Protein 4HTE (pdb70)

B-factor: mean 75.43, std 21.79, range [10.25, 158.83]

Solvent-accessible surface area: 19232 Å² total

Foldseek 3Di:
DAAQPPQDPVLVVLQVVVVVLVDDDDLLSLLVVLVLVVVLLVLLQPPPPVRSVVVNVVSVVVVVSVVSNLVSLLNQLLVVCVVPPVVCSVVDDSSLSSNLSNCCRHPHDDHLPVVRSVVSSLVVLQSSLVSLQCVLLPPQPRAPVSLVVSLVVLVVVQVVVCVVVVHDPVCVVVVVVVDNCNSVNVSSVVSNVSSVVNLVSVQSNLLSVVCLLEPPNVVSVVVVVPDDSVVSRLLVLVCVQQPRVVSSVVVVVDDDDLDDLVVLLVVLVLLVVLLVLVPPPPADPVSVVVSVVSQVCCCVVRVAHVVVVSNLVVSLVRCVVVVSCNSVVSSVVVD

CATH classification: 1.20.58.1730 (+2 more: 1.20.58.1740, 1.10.167.30)

Sequence (335 aa):
KLNAFSYNKSDSTTLKNAKDLKIYVTPINYKENERLYDLKQKTSLITDDEDRLNKIEDIEDRQKKLESINEVFEKQAGIFFDKNYPDQSLNYSDDEKIFITRTILNDRDVLPANNELEDIVKEKRIKEAQISLNTVLGNRDISLESIAAASNFFADKLSNILEKNNLSFDDVLENKHEGEDSLKIDYYTNKLEVFRNAENILEDYYDVQIKELFTDDEDYKAFNEVTDIKEKQQLIDFKTYHGTENTIELETGNFIPKYSDEDRKYITEQVKLLQEKEFKPNKNQHDKFVFGAIQKKLLSEYDFDYSDNNDLKHLYQESNEVGDEISKDNIEEFY

Nearest PDB structures (foldseek):
  4hte-assembly1_A  TM=1.003E+00  e=3.748E-39  Staphylococcus aureus

Secondary structure (DSSP, 8-state):
---TT---HHHHHHHH--TTTTS---S---HHHHHHHHHHHHHTT---HHHHHHHHHHHHHHHHHHHHHHHHHHHHHHHHHHHH-STTTTSS-HHHHHHHHHHHHHH-SS---THHHHHHHHHHHHHHHHHHHHHHHTTS-SSHHHHHHHHHHHHHHHHHHHHHTT--HHHHHTTTT----HHHHHHHHHHHHHHHHHHHHHHHHHHHHHHTT-SSHHHHHHHHHH--HHHHHHHHHHHHHHHHHHHH---S-----SS-HHHHHHHHHHHHHHHHTSS-SS--HHHHHHHHHHHHHIIIII---TTTSHHHHHHHHHHHHHT-HHHHHHHHHH-

Radius of gyration: 25.9 Å; Cα contacts (8 Å, |Δi|>4): 243; chains: 1; bounding box: 65×68×61 Å

InterPro domains:
  IPR005053 MobA/MobL protein [PF03389] (17-216)
  IPR040834 Nicking enzyme C-terminal middle helical domain [PF18208] (265-358)

Organism: Staphylococcus aureus (NCBI:txid1280)

Structure (mmCIF, N/CA/C/O backbone):
data_4HTE
#
_entry.id   4HTE
#
_cell.length_a   75.284
_cell.length_b   75.284
_cell.length_c   179.849
_cell.angle_alpha   90.00
_cell.angle_beta   90.00
_cell.angle_gamma   90.00
#
_symmetry.space_group_name_H-M   'P 43 21 2'
#
loop_
_entity.id
_entity.type
_entity.pdbx_description
1 polymer 'Nicking enzyme'
2 non-polymer 'CALCIUM ION'
#
loop_
_atom_site.group_PDB
_atom_site.id
_atom_site.type_symbol
_atom_site.label_atom_id
_atom_site.label_alt_id
_atom_site.label_comp_id
_atom_site.label_asym_id
_atom_site.label_entity_id
_atom_site.label_seq_id
_atom_site.pdbx_PDB_ins_code
_atom_site.Cartn_x
_atom_site.Cartn_y
_atom_site.Cartn_z
_atom_site.occupancy
_atom_site.B_iso_or_equiv
_atom_site.auth_seq_id
_atom_site.auth_comp_id
_atom_site.auth_asym_id
_atom_site.auth_atom_id
_atom_site.pdbx_PDB_model_num
ATOM 1 N N . LYS A 1 13 ? 56.618 -12.929 168.418 1.00 83.44 254 LY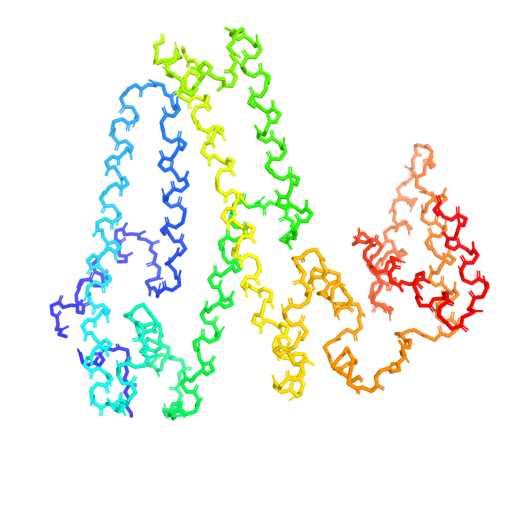S A N 1
ATOM 2 C CA . LYS A 1 13 ? 57.103 -11.844 169.264 1.00 80.69 254 LYS A CA 1
ATOM 3 C C . LYS A 1 13 ? 55.931 -10.944 169.687 1.00 77.96 254 LYS A C 1
ATOM 4 O O . LYS A 1 13 ? 54.945 -11.436 170.234 1.00 75.28 254 LYS A O 1
ATOM 22 N N . LEU A 1 14 ? 56.027 -9.640 169.433 1.00 80.03 255 LEU A N 1
ATOM 23 C CA . LEU A 1 14 ? 54.981 -8.702 169.838 1.00 78.03 255 LEU A CA 1
ATOM 24 C C . LEU A 1 14 ? 54.447 -7.907 168.654 1.00 75.30 255 LEU A C 1
ATOM 25 O O . LEU A 1 14 ? 55.144 -7.717 167.659 1.00 73.65 255 LEU A O 1
ATOM 41 N N . ASN A 1 15 ? 53.207 -7.439 168.777 1.00 74.73 256 ASN A N 1
ATOM 42 C CA . ASN A 1 15 ? 52.587 -6.617 167.744 1.00 75.06 256 ASN A CA 1
ATOM 43 C C . ASN A 1 15 ? 52.093 -5.286 168.312 1.00 76.97 256 ASN A C 1
ATOM 44 O O . ASN A 1 15 ? 52.073 -5.086 169.525 1.00 79.14 256 ASN A O 1
ATOM 55 N N . ALA A 1 16 ? 51.687 -4.386 167.422 1.00 73.02 257 ALA A N 1
ATOM 56 C CA . ALA A 1 16 ? 51.331 -3.017 167.789 1.00 61.05 257 ALA A CA 1
ATOM 57 C C . ALA A 1 16 ? 50.347 -2.911 168.956 1.00 62.73 257 ALA A C 1
ATOM 58 O O . ALA A 1 16 ? 50.416 -1.964 169.737 1.00 60.06 257 ALA A O 1
ATOM 65 N N . PHE A 1 17 ? 49.436 -3.873 169.074 1.00 72.40 258 PHE A N 1
ATOM 66 C CA . PHE A 1 17 ? 48.374 -3.800 170.079 1.00 77.79 258 PHE A CA 1
ATOM 67 C C . PHE A 1 17 ? 48.704 -4.566 171.359 1.00 79.90 258 PHE A C 1
ATOM 68 O O . PHE A 1 17 ? 47.827 -4.810 172.189 1.00 79.80 258 PHE A O 1
ATOM 85 N N . SER A 1 18 ? 49.970 -4.937 171.520 1.00 77.19 259 SER A N 1
ATOM 86 C CA . SER A 1 18 ? 50.414 -5.613 172.731 1.00 77.33 259 SER A CA 1
ATOM 87 C C . SER A 1 18 ? 50.311 -4.670 173.925 1.00 76.34 259 SER A C 1
ATOM 88 O O . SER A 1 18 ? 50.581 -3.476 173.805 1.00 79.03 259 SER A O 1
ATOM 96 N N . TYR A 1 19 ? 49.918 -5.213 175.073 1.00 79.19 260 TYR A N 1
ATOM 97 C CA . TYR A 1 19 ? 49.818 -4.437 176.306 1.00 79.33 260 TYR A CA 1
ATOM 98 C C . TYR A 1 19 ? 48.737 -3.358 176.231 1.00 78.20 260 TYR A C 1
ATOM 99 O O . TYR A 1 19 ? 48.714 -2.442 177.054 1.00 81.25 260 TYR A O 1
ATOM 134 N N . ASN A 1 21 ? 44.717 -2.381 176.242 1.00 78.49 262 ASN A N 1
ATOM 135 C CA . ASN A 1 21 ? 43.324 -2.720 176.495 1.00 83.78 262 ASN A CA 1
ATOM 136 C C . ASN A 1 21 ? 42.488 -2.570 175.234 1.00 81.28 262 ASN A C 1
ATOM 137 O O . ASN A 1 21 ? 42.887 -1.888 174.292 1.00 76.60 262 ASN A O 1
ATOM 148 N N . LYS A 1 22 ? 41.324 -3.208 175.223 1.00 84.30 263 LYS A N 1
ATOM 149 C CA . LYS A 1 22 ? 40.433 -3.136 174.075 1.00 83.01 263 LYS A CA 1
ATOM 150 C C . LYS A 1 22 ? 39.681 -1.810 174.067 1.00 82.98 263 LYS A C 1
ATOM 151 O O . LYS A 1 22 ? 39.220 -1.356 173.021 1.00 85.41 263 LYS A O 1
ATOM 170 N N . SER A 1 23 ? 39.562 -1.189 175.235 1.00 81.59 264 SER A N 1
ATOM 171 C CA . SER A 1 23 ? 38.958 0.130 175.327 1.00 85.36 264 SER A CA 1
ATOM 172 C C . SER A 1 23 ? 39.863 1.138 174.631 1.00 84.49 264 SER A C 1
ATOM 173 O O . SER A 1 23 ? 39.392 2.040 173.936 1.00 79.05 264 SER A O 1
ATOM 181 N N . ASP A 1 24 ? 41.169 0.971 174.820 1.00 88.11 265 ASP A N 1
ATOM 182 C CA . ASP A 1 24 ? 42.157 1.838 174.189 1.00 87.55 265 ASP A CA 1
ATOM 183 C C . ASP A 1 24 ? 42.259 1.535 172.697 1.00 84.57 265 ASP A C 1
ATOM 184 O O . ASP A 1 24 ? 42.285 2.448 171.873 1.00 84.68 265 ASP A O 1
ATOM 193 N N . SER A 1 25 ? 42.316 0.248 172.359 1.00 84.84 266 SER A N 1
ATOM 194 C CA . SER A 1 25 ? 42.385 -0.184 170.968 1.00 80.05 266 SER A CA 1
ATOM 195 C C . SER A 1 25 ? 41.323 0.534 170.146 1.00 78.83 266 SER A C 1
ATOM 196 O O . SER A 1 25 ? 41.577 0.953 169.017 1.00 76.99 266 SER A O 1
ATOM 204 N N . THR A 1 26 ? 40.139 0.691 170.730 1.00 79.88 267 THR A N 1
ATOM 205 C CA . THR A 1 26 ? 39.000 1.251 170.014 1.00 80.00 267 THR A CA 1
ATOM 206 C C . THR A 1 26 ? 39.159 2.760 169.870 1.00 77.72 267 THR A C 1
ATOM 207 O O . THR A 1 26 ? 38.765 3.338 168.860 1.00 77.06 267 THR A O 1
ATOM 218 N N . THR A 1 27 ? 39.750 3.389 170.881 1.00 78.40 268 THR A N 1
ATOM 219 C CA . THR A 1 27 ? 39.958 4.833 170.868 1.00 78.41 268 THR A CA 1
ATOM 220 C C . THR A 1 27 ? 40.779 5.261 169.653 1.00 74.08 268 THR A C 1
ATOM 221 O O . THR A 1 27 ? 40.362 6.138 168.894 1.00 73.43 268 THR A O 1
ATOM 232 N N . LEU A 1 28 ? 41.944 4.643 169.478 1.00 70.25 269 LEU A N 1
ATOM 233 C CA . LEU A 1 28 ? 42.806 4.929 168.334 1.00 67.80 269 LEU A CA 1
ATOM 234 C C . LEU A 1 28 ? 42.037 4.824 167.023 1.00 69.32 269 LEU A C 1
ATOM 235 O O . LEU A 1 28 ? 42.167 5.679 166.146 1.00 68.69 269 LEU A O 1
ATOM 251 N N . LYS A 1 29 ? 41.241 3.769 166.890 1.00 72.47 270 LYS A N 1
ATOM 252 C CA . LYS A 1 29 ? 40.454 3.561 165.683 1.00 73.05 270 LYS A CA 1
ATOM 253 C C . LYS A 1 29 ? 39.485 4.720 165.464 1.00 74.06 270 LYS A C 1
ATOM 254 O O . LYS A 1 29 ? 39.503 5.359 164.412 1.00 73.42 270 LYS A O 1
ATOM 258 N N . ASN A 1 30 ? 38.651 4.994 166.463 1.00 75.05 271 ASN A N 1
ATOM 259 C CA . ASN A 1 30 ? 37.661 6.061 166.363 1.00 75.55 271 ASN A CA 1
ATOM 260 C C . ASN A 1 30 ? 38.315 7.390 166.023 1.00 72.33 271 ASN A C 1
ATOM 261 O O . ASN A 1 30 ? 37.823 8.140 165.181 1.00 72.23 271 ASN A O 1
ATOM 289 N N . ALA A 1 32 ? 41.444 8.232 164.620 1.00 67.59 273 ALA A N 1
ATOM 290 C CA . ALA A 1 32 ? 41.968 8.323 163.263 1.00 61.26 273 ALA A CA 1
ATOM 291 C C . ALA A 1 32 ? 40.845 8.599 162.267 1.00 61.32 273 ALA A C 1
ATOM 292 O O . ALA A 1 32 ? 41.066 9.223 161.227 1.00 59.40 273 ALA A O 1
ATOM 299 N N . LYS A 1 33 ? 39.640 8.141 162.595 1.00 63.83 274 LYS A N 1
ATOM 300 C CA . LYS A 1 33 ? 38.480 8.340 161.733 1.00 66.38 274 LYS A CA 1
ATOM 301 C C . LYS A 1 33 ? 38.120 9.818 161.586 1.00 68.05 274 LYS A C 1
ATOM 302 O O . LYS A 1 33 ? 38.061 10.334 160.472 1.00 63.35 274 LYS A O 1
ATOM 306 N N . ASP A 1 34 ? 37.880 10.496 162.707 1.00 73.88 275 ASP A N 1
ATOM 307 C CA . ASP A 1 34 ? 37.479 11.907 162.674 1.00 75.67 275 ASP A CA 1
ATOM 308 C C . ASP A 1 34 ? 38.682 12.815 162.457 1.00 69.05 275 ASP A C 1
ATOM 309 O O . ASP A 1 34 ? 38.576 13.848 161.797 1.00 68.28 275 ASP A O 1
ATOM 318 N N . LEU A 1 35 ? 39.823 12.428 163.019 1.00 61.91 276 LEU A N 1
ATOM 319 C CA . LEU A 1 35 ? 41.061 13.181 162.847 1.00 58.09 276 LEU A CA 1
ATOM 320 C C . LEU A 1 35 ? 41.539 13.103 161.397 1.00 58.23 276 LEU A C 1
ATOM 321 O O . LEU A 1 35 ? 42.211 14.011 160.906 1.00 57.88 276 LEU A O 1
ATOM 337 N N . LYS A 1 36 ? 41.189 12.012 160.721 1.00 61.03 277 LYS A N 1
ATOM 338 C CA . LYS A 1 36 ? 41.540 11.819 159.315 1.00 56.16 277 LYS A CA 1
ATOM 339 C C . LYS A 1 36 ? 43.054 11.788 159.130 1.00 57.38 277 LYS A C 1
ATOM 340 O O . LYS A 1 36 ? 43.595 12.396 158.204 1.00 58.22 277 LYS A O 1
ATOM 344 N N . ILE A 1 37 ? 43.728 11.070 160.022 1.00 58.93 278 ILE A N 1
ATOM 345 C CA . ILE A 1 37 ? 45.180 10.948 159.982 1.00 57.16 278 ILE A CA 1
ATOM 346 C C . ILE A 1 37 ? 45.621 9.559 160.443 1.00 56.62 278 ILE A C 1
ATOM 347 O O . ILE A 1 37 ? 44.914 8.885 161.195 1.00 54.82 278 ILE A O 1
ATOM 363 N N . TYR A 1 38 ? 46.786 9.134 159.964 1.00 55.67 279 TYR A N 1
ATOM 364 C CA . TYR A 1 38 ? 47.386 7.874 160.387 1.00 53.66 279 TYR A CA 1
ATOM 365 C C . TYR A 1 38 ? 48.177 8.099 161.674 1.00 53.33 279 TYR A C 1
ATOM 366 O O . TYR A 1 38 ? 49.248 8.704 161.655 1.00 55.59 279 TYR A O 1
ATOM 384 N N . VAL A 1 39 ? 47.639 7.611 162.788 1.00 50.29 280 VAL A N 1
ATOM 385 C CA . VAL A 1 39 ? 48.189 7.910 164.109 1.00 49.76 280 VAL A CA 1
ATOM 386 C C . VAL A 1 39 ? 49.579 7.317 164.330 1.00 53.16 280 VAL A C 1
ATOM 387 O O . VAL A 1 39 ? 49.778 6.108 164.229 1.00 58.53 280 VAL A O 1
ATOM 400 N N . THR A 1 40 ? 50.534 8.187 164.641 1.00 51.14 281 THR A N 1
ATOM 401 C CA . THR A 1 40 ? 51.915 7.792 164.877 1.00 47.68 281 THR A CA 1
ATOM 402 C C . THR A 1 40 ? 52.543 8.870 165.745 1.00 54.11 281 THR A C 1
ATOM 403 O O . THR A 1 40 ? 52.267 10.052 165.547 1.00 63.77 281 THR A O 1
ATOM 414 N N . PRO A 1 41 ? 53.378 8.476 166.719 1.00 53.31 282 PRO A N 1
ATOM 415 C CA . PRO A 1 41 ? 53.992 9.481 167.592 1.00 56.98 282 PRO A CA 1
ATOM 416 C C . PRO A 1 41 ? 54.478 10.711 166.824 1.00 57.95 282 PRO A C 1
ATOM 417 O O . PRO A 1 41 ? 54.180 11.837 167.223 1.00 55.98 282 PRO A O 1
ATOM 428 N N . ILE A 1 42 ? 55.209 10.492 165.737 1.00 56.69 283 ILE A N 1
ATOM 429 C CA . ILE A 1 42 ? 55.687 11.584 164.895 1.00 50.39 283 ILE A CA 1
ATOM 430 C C . ILE A 1 42 ? 54.541 12.303 164.187 1.00 50.96 283 ILE A C 1
ATOM 431 O O . ILE A 1 42 ? 54.502 13.531 164.160 1.00 54.35 283 ILE A O 1
ATOM 447 N N . ASN A 1 43 ? 53.611 11.548 163.612 1.00 50.51 284 ASN A N 1
ATOM 448 C CA . ASN A 1 43 ? 52.470 12.154 162.931 1.00 50.81 284 ASN A CA 1
ATOM 449 C C . ASN A 1 43 ? 51.660 13.024 163.881 1.00 49.83 284 ASN A C 1
ATOM 450 O O . ASN A 1 43 ? 51.071 14.024 163.473 1.00 53.76 284 ASN A O 1
ATOM 478 N N . TYR A 1 45 ? 53.115 14.481 166.553 1.00 47.53 286 TYR A N 1
ATOM 479 C CA . TYR A 1 45 ? 54.045 15.586 166.730 1.00 48.70 286 TYR A CA 1
ATOM 480 C C . TYR A 1 45 ? 53.891 16.603 165.604 1.00 49.26 286 TYR A C 1
ATOM 481 O O . TYR A 1 45 ? 54.019 17.804 165.825 1.00 48.02 286 TYR A O 1
ATOM 499 N N . LYS A 1 46 ? 53.610 16.114 164.399 1.00 49.61 287 LYS A N 1
ATOM 500 C CA . LYS A 1 46 ? 53.431 16.982 163.241 1.00 49.08 287 LYS A CA 1
ATOM 501 C C . LYS A 1 46 ? 52.157 17.801 163.398 1.00 53.13 287 LYS A C 1
ATOM 502 O O . LYS A 1 46 ? 52.194 19.030 163.391 1.00 55.00 287 LYS A O 1
ATOM 521 N N . GLU A 1 47 ? 51.032 17.108 163.542 1.00 53.19 288 GLU A N 1
ATOM 522 C CA . GLU A 1 47 ? 49.737 17.764 163.654 1.00 52.63 288 GLU A CA 1
ATOM 523 C C . GLU A 1 47 ? 49.755 18.829 164.741 1.00 54.97 288 GLU A C 1
ATOM 524 O O . GLU A 1 47 ? 49.171 19.899 164.578 1.00 61.43 288 GLU A O 1
ATOM 536 N N . ASN A 1 48 ? 50.424 18.532 165.850 1.00 52.06 289 ASN A N 1
ATOM 537 C CA . ASN A 1 48 ? 50.496 19.472 166.962 1.00 57.66 289 ASN A CA 1
ATOM 538 C C . ASN A 1 48 ? 51.128 20.788 166.527 1.00 56.31 289 ASN A C 1
ATOM 539 O O . ASN A 1 48 ? 50.636 21.862 166.864 1.00 57.47 289 ASN A O 1
ATOM 550 N N . GLU A 1 49 ? 52.224 20.698 165.781 1.00 53.21 290 GLU A N 1
ATOM 551 C CA . GLU A 1 49 ? 52.900 21.879 165.261 1.00 48.33 290 GLU A CA 1
ATOM 552 C C . GLU A 1 49 ? 52.013 22.598 164.252 1.00 51.68 290 GLU A C 1
ATOM 553 O O . GLU A 1 49 ? 51.922 23.827 164.251 1.00 51.99 290 GLU A O 1
ATOM 565 N N . ARG A 1 50 ? 51.360 21.820 163.395 1.00 54.09 291 ARG A N 1
ATOM 566 C CA . ARG A 1 50 ? 50.464 22.370 162.386 1.00 53.20 291 ARG A CA 1
ATOM 567 C C . ARG A 1 50 ? 49.309 23.105 163.051 1.00 51.70 291 ARG A C 1
ATOM 568 O O . ARG A 1 50 ? 48.889 24.166 162.590 1.00 52.38 291 ARG A O 1
ATOM 589 N N . LEU A 1 51 ? 48.802 22.534 164.140 1.00 52.15 292 LEU A N 1
ATOM 590 C CA . LEU A 1 51 ? 47.650 23.095 164.840 1.00 56.34 292 LEU A CA 1
ATOM 591 C C . LEU A 1 51 ? 48.036 24.317 165.667 1.00 58.87 292 LEU A C 1
ATOM 592 O O . LEU A 1 51 ? 47.271 25.275 165.765 1.00 58.35 292 LEU A O 1
ATOM 608 N N . TYR A 1 52 ? 49.223 24.281 166.262 1.00 62.72 293 TYR A N 1
ATOM 609 C CA . TYR A 1 52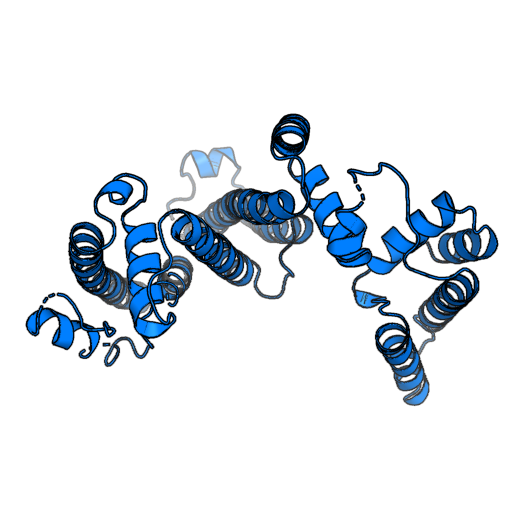 ? 49.729 25.419 167.014 1.00 63.08 293 TYR A CA 1
ATOM 610 C C . TYR A 1 52 ? 49.845 26.616 166.084 1.00 60.91 293 TYR A C 1
ATOM 611 O O . TYR A 1 52 ? 49.328 27.696 166.371 1.00 62.29 293 TYR A O 1
ATOM 629 N N . ASP A 1 53 ? 50.528 26.411 164.962 1.00 58.01 294 ASP A N 1
ATOM 630 C CA . ASP A 1 53 ? 50.691 27.452 163.955 1.00 56.72 294 ASP A CA 1
ATOM 631 C C . ASP A 1 53 ? 49.345 27.947 163.436 1.00 58.01 294 ASP A C 1
ATOM 632 O O . ASP A 1 53 ? 49.210 29.105 163.041 1.00 64.57 294 ASP A O 1
ATOM 641 N N . LEU A 1 54 ? 48.352 27.065 163.433 1.00 59.54 295 LEU A N 1
ATOM 642 C CA . LEU A 1 54 ? 47.026 27.408 162.934 1.00 63.38 295 LEU A CA 1
ATOM 643 C C . LEU A 1 54 ? 46.309 28.378 163.870 1.00 64.63 295 LEU A C 1
ATOM 644 O O . LEU A 1 54 ? 45.783 29.402 163.429 1.00 65.82 295 LEU A O 1
ATOM 660 N N . LYS A 1 55 ? 46.292 28.050 165.159 1.00 62.22 296 LYS A N 1
ATOM 661 C CA . LYS A 1 55 ? 45.588 28.854 166.155 1.00 65.17 296 LYS A CA 1
ATOM 662 C C . LYS A 1 55 ? 45.992 30.319 166.071 1.00 70.43 296 LYS A C 1
ATOM 663 O O . LYS A 1 55 ? 45.190 31.213 166.342 1.00 76.64 296 LYS A O 1
ATOM 667 N N . GLN A 1 56 ? 47.240 30.562 165.691 1.00 66.50 297 GLN A N 1
ATOM 668 C CA . GLN A 1 56 ? 47.755 31.920 165.636 1.00 69.21 297 GLN A CA 1
ATOM 669 C C . GLN A 1 56 ? 47.153 32.701 164.474 1.00 73.06 297 GLN A C 1
ATOM 670 O O . GLN A 1 56 ? 46.820 33.876 164.616 1.00 80.32 297 GLN A O 1
ATOM 684 N N . LYS A 1 57 ? 47.008 32.049 163.327 1.00 67.82 298 LYS A N 1
ATOM 685 C CA . LYS A 1 57 ? 46.416 32.702 162.168 1.00 65.90 298 LYS A CA 1
ATOM 686 C C . LYS A 1 57 ? 44.937 32.976 162.415 1.00 66.09 298 LYS A C 1
ATOM 687 O O . LYS A 1 57 ? 44.369 33.923 161.873 1.00 66.55 298 LYS A O 1
ATOM 706 N N . THR A 1 58 ? 44.321 32.136 163.241 1.00 64.82 299 THR A N 1
ATOM 707 C CA . THR A 1 58 ? 42.904 32.263 163.555 1.00 69.94 299 THR A CA 1
ATOM 708 C C . THR A 1 58 ? 42.606 33.653 164.094 1.00 77.14 299 THR A C 1
ATOM 709 O O . THR A 1 58 ? 41.695 34.331 163.622 1.00 79.98 299 THR A O 1
ATOM 715 N N . SER A 1 59 ? 43.385 34.066 165.088 1.00 82.85 300 SER A N 1
ATOM 716 C CA . SER A 1 59 ? 43.215 35.366 165.724 1.00 88.03 300 SER A CA 1
ATOM 717 C C . SER A 1 59 ? 42.948 36.513 164.747 1.00 88.16 300 SER A C 1
ATOM 718 O O . SER A 1 59 ? 42.207 37.442 165.074 1.00 93.93 300 SER A O 1
ATOM 726 N N . LEU A 1 60 ? 43.541 36.450 163.557 1.00 77.16 301 LEU A N 1
ATOM 727 C CA . LEU A 1 60 ? 43.511 37.587 162.633 1.00 73.39 301 LEU A CA 1
ATOM 728 C C . LEU A 1 60 ? 42.178 37.758 161.886 1.00 81.90 301 LEU A C 1
ATOM 729 O O . LEU A 1 60 ? 41.691 38.879 161.738 1.00 87.63 301 LEU A O 1
ATOM 745 N N . ILE A 1 61 ? 41.609 36.644 161.423 1.00 83.56 302 ILE A N 1
ATOM 746 C CA . ILE A 1 61 ? 40.370 36.620 160.623 1.00 85.93 302 ILE A CA 1
ATOM 747 C C . ILE A 1 61 ? 39.545 37.911 160.670 1.00 92.59 302 ILE A C 1
ATOM 748 O O . ILE A 1 61 ? 39.242 38.506 159.633 1.00 93.53 302 ILE A O 1
ATOM 752 N N . THR A 1 62 ? 39.166 38.306 161.882 1.00 95.14 303 THR A N 1
ATOM 753 C CA . THR A 1 62 ? 38.424 39.541 162.145 1.00 96.74 303 THR A CA 1
ATOM 754 C C . THR A 1 62 ? 36.952 39.246 162.428 1.00 98.99 303 THR A C 1
ATOM 755 O O . THR A 1 62 ? 36.412 39.669 163.450 1.00 102.10 303 THR A O 1
ATOM 766 N N . ASP A 1 63 ? 36.305 38.529 161.515 1.00 97.25 304 ASP A N 1
ATOM 767 C CA . ASP A 1 63 ? 34.924 38.108 161.718 1.00 99.02 304 ASP A CA 1
ATOM 768 C C . ASP A 1 63 ? 34.813 37.281 162.998 1.00 101.51 304 ASP A C 1
ATOM 769 O O . ASP A 1 63 ? 35.131 36.091 163.008 1.00 101.80 304 ASP A O 1
ATOM 773 N N . ASP A 1 64 ? 34.357 37.921 164.072 1.00 101.77 305 ASP A N 1
ATOM 774 C CA . ASP A 1 64 ? 34.253 37.278 165.382 1.00 98.42 305 ASP A CA 1
ATOM 775 C C . ASP A 1 64 ? 33.595 35.901 165.312 1.00 99.20 305 ASP A C 1
ATOM 776 O O . ASP A 1 64 ? 33.888 35.028 166.130 1.00 96.94 305 ASP A O 1
ATOM 780 N N . GLU A 1 65 ? 32.709 35.711 164.340 1.00 103.61 306 GLU A N 1
ATOM 781 C CA . GLU A 1 65 ? 32.022 34.435 164.176 1.00 106.18 306 GLU A CA 1
AT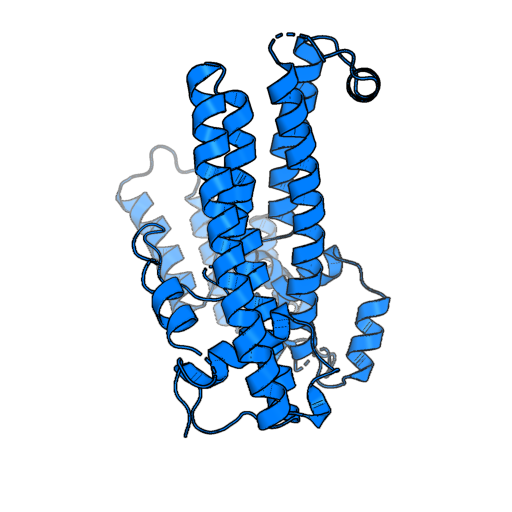OM 782 C C . GLU A 1 65 ? 33.005 33.311 163.848 1.00 107.10 306 GLU A C 1
ATOM 783 O O . GLU A 1 65 ? 32.963 32.239 164.455 1.00 105.70 306 GLU A O 1
ATOM 787 N N . ASP A 1 66 ? 33.885 33.564 162.881 1.00 107.18 307 ASP A N 1
ATOM 788 C CA . ASP A 1 66 ? 34.862 32.569 162.445 1.00 102.96 307 ASP A CA 1
ATOM 789 C C . ASP A 1 66 ? 35.866 32.240 163.549 1.00 103.09 307 ASP A C 1
ATOM 790 O O . ASP A 1 66 ? 36.051 31.076 163.901 1.00 104.22 307 ASP A O 1
ATOM 799 N N . ARG A 1 67 ? 36.518 33.270 164.083 1.00 100.63 308 ARG A N 1
ATOM 800 C CA . ARG A 1 67 ? 37.532 33.090 165.120 1.00 97.22 308 ARG A CA 1
ATOM 801 C C . ARG A 1 67 ? 36.987 32.280 166.294 1.00 100.98 308 ARG A C 1
ATOM 802 O O . ARG A 1 67 ? 37.684 31.427 166.846 1.00 99.18 308 ARG A O 1
ATOM 823 N N . LEU A 1 68 ? 35.737 32.543 166.664 1.00 105.39 309 LEU A N 1
ATOM 824 C CA . LEU A 1 68 ? 35.111 31.868 167.795 1.00 105.61 309 LEU A CA 1
ATOM 825 C C . LEU A 1 68 ? 34.970 30.374 167.523 1.00 103.71 309 LEU A C 1
ATOM 826 O O . LEU A 1 68 ? 35.429 29.545 168.309 1.00 103.82 309 LEU A O 1
ATOM 830 N N . ASN A 1 69 ? 34.333 30.037 166.407 1.00 100.40 310 ASN A N 1
ATOM 831 C CA . ASN A 1 69 ? 34.124 28.643 166.043 1.00 96.02 310 ASN A CA 1
ATOM 832 C C . ASN A 1 69 ? 35.439 27.951 165.697 1.00 92.79 310 ASN A C 1
ATOM 833 O O . ASN A 1 69 ? 35.676 26.816 166.106 1.00 91.72 310 ASN A O 1
ATOM 837 N N . LYS A 1 70 ? 36.293 28.646 164.952 1.00 89.91 311 LYS A N 1
ATOM 838 C CA . LYS A 1 70 ? 37.563 28.083 164.506 1.00 83.36 311 LYS A CA 1
ATOM 839 C C . LYS A 1 70 ? 38.460 27.728 165.689 1.00 83.41 311 LYS A C 1
ATOM 840 O O . LYS A 1 70 ? 39.136 26.699 165.677 1.00 79.64 311 LYS A O 1
ATOM 844 N N . ILE A 1 71 ? 38.459 28.581 166.709 1.00 87.03 312 ILE A N 1
ATOM 845 C CA . ILE A 1 71 ? 39.289 28.362 167.888 1.00 84.80 312 ILE A CA 1
ATOM 846 C C . ILE A 1 71 ? 38.891 27.075 168.610 1.00 85.96 312 ILE A C 1
ATOM 847 O O . ILE A 1 71 ? 39.747 26.347 169.113 1.00 86.63 312 ILE A O 1
ATOM 851 N N . GLU A 1 72 ? 37.591 26.798 168.656 1.00 86.80 313 GLU A N 1
ATOM 852 C CA . GLU A 1 72 ? 37.088 25.593 169.310 1.00 90.36 313 GLU A CA 1
ATOM 853 C C . GLU A 1 72 ? 37.271 24.373 168.412 1.00 91.38 313 GLU A C 1
ATOM 854 O O . GLU A 1 72 ? 37.467 23.258 168.897 1.00 87.88 313 GLU A O 1
ATOM 858 N N . ASP A 1 73 ? 37.201 24.589 167.102 1.00 96.33 314 ASP A N 1
ATOM 859 C CA . ASP A 1 73 ? 37.416 23.516 166.139 1.00 95.54 314 ASP A CA 1
ATOM 860 C C . ASP A 1 73 ? 38.793 22.897 166.355 1.00 90.40 314 ASP A C 1
ATOM 861 O O . ASP A 1 73 ? 39.003 21.714 166.089 1.00 93.72 314 ASP A O 1
ATOM 870 N N . ILE A 1 74 ? 39.727 23.710 166.841 1.00 80.70 315 ILE A N 1
ATOM 871 C CA . ILE A 1 74 ? 41.076 23.246 167.138 1.00 75.12 315 ILE A CA 1
ATOM 872 C C . ILE A 1 74 ? 41.140 22.634 168.530 1.00 79.22 315 ILE A C 1
ATOM 873 O O . ILE A 1 74 ? 41.619 21.513 168.703 1.00 79.66 315 ILE A O 1
ATOM 889 N N . GLU A 1 75 ? 40.655 23.378 169.519 1.00 81.79 316 GLU A N 1
ATOM 890 C CA . GLU A 1 75 ? 40.675 22.923 170.905 1.00 80.01 316 GLU A CA 1
ATOM 891 C C . GLU A 1 75 ? 40.165 21.490 171.015 1.00 76.06 316 GLU A C 1
ATOM 892 O O . GLU A 1 75 ? 40.600 20.733 171.882 1.00 76.50 316 GLU A O 1
ATOM 896 N N . ASP A 1 76 ? 39.240 21.124 170.133 1.00 73.89 317 ASP A N 1
ATOM 897 C CA . ASP A 1 76 ? 38.709 19.768 170.099 1.00 74.58 317 ASP A CA 1
ATOM 898 C C . ASP A 1 76 ? 39.790 18.782 169.669 1.00 71.73 317 ASP A C 1
ATOM 899 O O . ASP A 1 76 ? 40.009 17.763 170.323 1.00 71.12 317 ASP A O 1
ATOM 903 N N . ARG A 1 77 ? 40.462 19.092 168.565 1.00 69.48 318 ARG A N 1
ATOM 904 C CA . ARG A 1 77 ? 41.501 18.219 168.031 1.00 69.11 318 ARG A CA 1
ATOM 905 C C . ARG A 1 77 ? 42.648 18.020 169.019 1.00 73.08 318 ARG A C 1
ATOM 906 O O . ARG A 1 77 ? 43.043 16.889 169.298 1.00 74.94 318 ARG A O 1
ATOM 927 N N . GLN A 1 78 ? 43.184 19.119 169.543 1.00 74.84 319 GLN A N 1
ATOM 928 C CA . GLN A 1 78 ? 44.266 19.045 170.519 1.00 72.21 319 GLN A CA 1
ATOM 929 C C . GLN A 1 78 ? 43.862 18.113 171.657 1.00 75.25 319 GLN A C 1
ATOM 930 O O . GLN A 1 78 ? 44.676 17.335 172.156 1.00 73.81 319 GLN A O 1
ATOM 944 N N . LYS A 1 79 ? 42.593 18.185 172.048 1.00 80.68 320 LYS A N 1
ATOM 945 C CA . LYS A 1 79 ? 42.064 17.323 173.099 1.00 82.83 320 LYS A CA 1
ATOM 946 C C . LYS A 1 79 ? 42.107 15.870 172.646 1.00 78.73 320 LYS A C 1
ATOM 947 O O . LYS A 1 79 ? 42.266 14.958 173.459 1.00 76.56 320 LYS A O 1
ATOM 951 N N . LYS A 1 80 ? 41.957 15.657 171.343 1.00 73.74 321 LYS A N 1
ATOM 952 C CA . LYS A 1 80 ? 42.034 14.314 170.783 1.00 70.57 321 LYS A CA 1
ATOM 953 C C . LYS A 1 80 ? 43.471 13.798 170.779 1.00 70.57 321 LYS A C 1
ATOM 954 O O . LYS A 1 80 ? 43.726 12.659 171.171 1.00 74.44 321 LYS A O 1
ATOM 973 N N . LEU A 1 81 ? 44.405 14.636 170.336 1.00 65.66 322 LEU A N 1
ATOM 974 C CA . LEU A 1 81 ? 45.813 14.260 170.318 1.00 63.03 322 LEU A CA 1
ATOM 975 C C . LEU A 1 81 ? 46.235 13.782 171.701 1.00 71.46 322 LEU A C 1
ATOM 976 O O . LEU A 1 81 ? 47.005 12.830 171.834 1.00 70.87 322 LEU A O 1
ATOM 992 N N . GLU A 1 82 ? 45.720 14.448 172.730 1.00 78.17 323 GLU A N 1
ATOM 993 C CA . GLU A 1 82 ? 46.079 14.118 174.103 1.00 81.39 323 GLU A CA 1
ATOM 994 C C . GLU A 1 82 ? 45.527 12.754 174.494 1.00 80.30 323 GLU A C 1
ATOM 995 O O . GLU A 1 82 ? 46.277 11.868 174.901 1.00 80.87 323 GLU A O 1
ATOM 1007 N N . SER A 1 83 ? 44.216 12.585 174.364 1.00 79.98 324 SER A N 1
ATOM 1008 C CA . SER A 1 83 ? 43.577 11.323 174.718 1.00 81.71 324 SER A CA 1
ATOM 1009 C C . SER A 1 83 ? 44.185 10.169 173.923 1.00 76.50 324 SER A C 1
ATOM 1010 O O . SER A 1 83 ? 44.098 9.010 174.329 1.00 77.06 324 SER A O 1
ATOM 1018 N N . ILE A 1 84 ? 44.795 10.493 172.787 1.00 70.08 325 ILE A N 1
ATOM 1019 C CA . ILE A 1 84 ? 45.564 9.513 172.030 1.00 66.02 325 ILE A CA 1
ATOM 1020 C C . ILE A 1 84 ? 46.911 9.292 172.709 1.00 68.40 325 ILE A C 1
ATOM 1021 O O . ILE A 1 84 ? 47.433 8.178 172.731 1.00 71.46 325 ILE A O 1
ATOM 1037 N N . ASN A 1 85 ? 47.472 10.366 173.255 1.00 69.83 326 ASN A N 1
ATOM 1038 C CA . ASN A 1 85 ? 48.751 10.296 173.950 1.00 71.28 326 ASN A CA 1
ATOM 1039 C C . ASN A 1 85 ? 48.653 9.471 175.233 1.00 76.16 326 ASN A C 1
ATOM 1040 O O . ASN A 1 85 ? 49.550 8.687 175.545 1.00 73.24 326 ASN A O 1
ATOM 1051 N N . GLU A 1 86 ? 47.562 9.655 175.973 1.00 82.41 327 GLU A N 1
ATOM 1052 C CA . GLU A 1 86 ? 47.333 8.919 177.214 1.00 85.17 327 GLU A CA 1
ATOM 1053 C C . GLU A 1 86 ? 47.372 7.421 176.946 1.00 82.33 327 GLU A C 1
ATOM 1054 O O . GLU A 1 86 ? 47.880 6.645 177.756 1.00 82.80 327 GLU A O 1
ATOM 1066 N N . VAL A 1 87 ? 46.830 7.025 175.799 1.00 76.15 328 VAL A N 1
ATOM 1067 C CA . VAL A 1 87 ? 46.827 5.629 175.390 1.00 72.00 328 VAL A CA 1
ATOM 1068 C C . VAL A 1 87 ? 48.249 5.121 175.192 1.00 74.98 328 VAL A C 1
ATOM 1069 O O . VAL A 1 87 ? 48.612 4.050 175.684 1.00 79.97 328 VAL A O 1
ATOM 1082 N N . PHE A 1 88 ? 49.046 5.893 174.462 1.00 70.12 329 PHE A N 1
ATOM 1083 C CA . PHE A 1 88 ? 50.423 5.514 174.169 1.00 74.28 329 PHE A CA 1
ATOM 1084 C C . PHE A 1 88 ? 51.272 5.430 175.433 1.00 82.10 329 PHE A C 1
ATOM 1085 O O . PHE A 1 88 ? 52.112 4.539 175.570 1.00 81.68 329 PHE A O 1
ATOM 1102 N N . GLU A 1 89 ? 51.049 6.361 176.354 1.00 89.23 330 GLU A N 1
ATOM 1103 C CA . GLU A 1 89 ? 51.837 6.431 177.578 1.00 92.63 330 GLU A CA 1
ATOM 1104 C C . GLU A 1 89 ? 51.659 5.160 178.403 1.00 92.57 330 GLU A C 1
ATOM 1105 O O . GLU A 1 89 ? 52.624 4.626 178.949 1.00 95.08 330 GLU A O 1
ATOM 1117 N N . LYS A 1 90 ? 50.423 4.677 178.483 1.00 87.33 331 LYS A N 1
ATOM 1118 C CA . LYS A 1 90 ? 50.130 3.447 179.209 1.00 85.24 331 LYS A CA 1
ATOM 1119 C C . LYS A 1 90 ? 50.847 2.264 178.570 1.00 85.44 331 LYS A C 1
ATOM 1120 O O . LYS A 1 90 ? 51.503 1.481 179.256 1.00 84.90 331 LYS A O 1
ATOM 1139 N N . GLN A 1 91 ? 50.727 2.144 177.251 1.00 83.33 332 GLN A N 1
ATOM 1140 C CA . GLN A 1 91 ? 51.325 1.031 176.526 1.00 81.52 332 GLN A CA 1
ATOM 1141 C C . GLN A 1 91 ? 52.843 1.011 176.673 1.00 79.39 332 GLN A C 1
ATOM 1142 O O . GLN A 1 91 ? 53.448 -0.055 176.793 1.00 82.83 332 GLN A O 1
ATOM 1156 N N . ALA A 1 92 ? 53.452 2.192 176.658 1.00 75.67 333 ALA A N 1
ATOM 1157 C CA . ALA A 1 92 ? 54.901 2.308 176.777 1.00 77.88 333 ALA A CA 1
ATOM 1158 C C . ALA A 1 92 ? 55.368 1.893 178.168 1.00 80.54 333 ALA A C 1
ATOM 1159 O O . ALA A 1 92 ? 56.303 1.104 178.310 1.00 80.57 333 ALA A O 1
ATOM 1166 N N . GLY A 1 93 ? 54.709 2.426 179.192 1.00 82.28 334 GLY A N 1
ATOM 1167 C CA . GLY A 1 93 ? 55.044 2.094 180.565 1.00 85.12 334 GLY A CA 1
ATOM 1168 C C . GLY A 1 93 ? 55.067 0.594 180.777 1.00 85.45 334 GLY A C 1
ATOM 1169 O O . GLY A 1 93 ? 56.047 0.044 181.278 1.00 88.15 334 GLY A O 1
ATOM 1173 N N . ILE A 1 94 ? 53.982 -0.069 180.386 1.00 83.87 335 ILE A N 1
ATOM 1174 C CA . ILE A 1 94 ? 53.889 -1.519 180.496 1.00 83.29 335 ILE A CA 1
ATOM 1175 C C . ILE A 1 94 ? 55.025 -2.162 179.714 1.00 80.53 335 ILE A C 1
ATOM 1176 O O . ILE A 1 94 ? 55.737 -3.024 180.226 1.00 81.37 335 ILE A O 1
ATOM 1192 N N . PHE A 1 95 ? 55.185 -1.730 178.468 1.00 77.34 336 PHE A N 1
ATOM 1193 C CA . PHE A 1 95 ? 56.194 -2.288 177.579 1.00 81.14 336 PHE A CA 1
ATOM 1194 C C . PHE A 1 95 ? 57.579 -2.296 178.217 1.00 83.14 336 PHE A C 1
ATOM 1195 O O . PHE A 1 95 ? 58.320 -3.272 178.097 1.00 84.98 336 PHE A O 1
ATOM 1212 N N . PHE A 1 96 ? 57.925 -1.207 178.894 1.00 84.17 337 PHE A N 1
ATOM 1213 C CA . PHE A 1 96 ? 59.253 -1.069 179.485 1.00 87.49 337 PHE A CA 1
ATOM 1214 C C . PHE A 1 96 ? 59.444 -1.980 180.693 1.00 89.89 337 PHE A C 1
ATOM 1215 O O . PHE A 1 96 ? 60.434 -2.704 180.777 1.00 90.11 337 PHE A O 1
ATOM 1232 N N . ASP A 1 97 ? 58.501 -1.943 181.627 1.00 91.02 338 ASP A N 1
ATOM 1233 C CA . ASP A 1 97 ? 58.568 -2.810 182.797 1.00 98.14 338 ASP A CA 1
ATOM 1234 C C . ASP A 1 97 ? 58.756 -4.259 182.359 1.00 99.64 338 ASP A C 1
ATOM 1235 O O . ASP A 1 97 ? 59.513 -5.012 182.971 1.00 102.07 338 ASP A O 1
ATOM 1244 N N . LYS A 1 98 ? 58.068 -4.637 181.287 1.00 95.33 339 LYS A N 1
ATOM 1245 C CA . LYS A 1 98 ? 58.069 -6.015 180.809 1.00 92.73 339 LYS A CA 1
ATOM 1246 C C . LYS A 1 98 ? 59.361 -6.382 180.081 1.00 94.69 339 LYS A C 1
ATOM 1247 O O . LYS A 1 98 ? 59.877 -7.488 180.243 1.00 99.17 339 LYS A O 1
ATOM 1266 N N . ASN A 1 99 ? 59.880 -5.454 179.282 1.00 91.28 340 ASN A N 1
ATOM 1267 C CA . ASN A 1 99 ? 61.000 -5.754 178.393 1.00 89.73 340 ASN A CA 1
ATOM 1268 C C . ASN A 1 99 ? 62.301 -5.032 178.750 1.00 89.97 340 ASN A C 1
ATOM 1269 O O . ASN A 1 99 ? 63.376 -5.632 178.719 1.00 86.52 340 ASN A O 1
ATOM 1280 N N . TYR A 1 100 ? 62.202 -3.748 179.079 1.00 91.11 341 TYR A N 1
ATOM 1281 C CA . TYR A 1 100 ? 63.372 -2.957 179.452 1.00 88.82 341 TYR A CA 1
ATOM 1282 C C . TYR A 1 100 ? 63.161 -2.280 180.802 1.00 92.32 341 TYR A C 1
ATOM 1283 O O . TYR A 1 100 ? 63.036 -1.058 180.873 1.00 94.53 341 TYR A O 1
ATOM 1301 N N . PRO A 1 101 ? 63.124 -3.077 181.881 1.00 96.82 342 PRO A N 1
ATOM 1302 C CA . PRO A 1 101 ? 62.837 -2.573 183.229 1.00 98.44 342 PRO A CA 1
ATOM 1303 C C . PRO A 1 101 ? 63.990 -1.781 183.844 1.00 100.59 342 PRO A C 1
ATOM 1304 O O . PRO A 1 101 ? 63.750 -0.790 184.535 1.00 96.99 342 PRO A O 1
ATOM 1315 N N . ASP A 1 102 ? 65.222 -2.217 183.592 1.00 107.32 343 ASP A N 1
ATOM 1316 C CA . ASP A 1 102 ? 66.405 -1.563 184.150 1.00 113.24 343 ASP A CA 1
ATOM 1317 C C . ASP A 1 102 ? 66.637 -0.197 183.500 1.00 112.57 343 ASP A C 1
ATOM 1318 O O . ASP A 1 102 ? 67.334 0.652 184.056 1.00 113.90 343 ASP A O 1
ATOM 1327 N N . GLN A 1 103 ? 66.058 0.000 182.318 1.00 109.10 344 GLN A N 1
ATOM 1328 C CA . GLN A 1 103 ? 66.248 1.231 181.553 1.00 102.77 344 GLN A CA 1
ATOM 1329 C C . GLN A 1 103 ? 65.024 2.141 181.641 1.00 102.52 344 GLN A C 1
ATOM 1330 O O . GLN A 1 103 ? 65.010 3.229 181.064 1.00 98.75 344 GLN A O 1
ATOM 1344 N N . SER A 1 104 ? 64.002 1.695 182.366 1.00 106.24 345 SER A N 1
ATOM 1345 C CA . SER A 1 104 ? 62.715 2.388 182.404 1.00 105.23 345 SER A CA 1
ATOM 1346 C C . SER A 1 104 ? 62.792 3.804 182.984 1.00 104.80 345 SER A C 1
ATOM 1347 O O . SER A 1 104 ? 61.933 4.639 182.704 1.00 105.26 345 SER A O 1
ATOM 1355 N N . LEU A 1 105 ? 63.814 4.074 183.788 1.00 101.55 346 LEU A N 1
ATOM 1356 C CA . LEU A 1 105 ? 63.962 5.390 184.400 1.00 97.79 346 LEU A CA 1
ATOM 1357 C C . LEU A 1 105 ? 64.916 6.273 183.598 1.00 97.11 346 LEU A C 1
ATOM 1358 O O . LEU A 1 105 ? 65.081 7.454 183.903 1.00 94.15 346 LEU A O 1
ATOM 1365 N N . ASN A 1 106 ? 65.527 5.699 182.564 1.00 99.79 347 ASN A N 1
ATOM 1366 C CA . ASN A 1 106 ? 66.566 6.388 181.801 1.00 99.70 347 ASN A CA 1
ATOM 1367 C C . ASN A 1 106 ? 66.021 7.215 180.628 1.00 96.03 347 ASN A C 1
ATOM 1368 O O . ASN A 1 106 ? 66.779 7.918 179.961 1.00 92.37 347 ASN A O 1
ATOM 1379 N N . TYR A 1 107 ? 64.714 7.134 180.382 1.00 93.82 348 TYR A N 1
ATOM 1380 C CA . TYR A 1 107 ? 64.107 7.820 179.241 1.00 84.06 348 TYR A CA 1
ATOM 1381 C C . TYR A 1 107 ? 62.815 8.532 179.630 1.00 82.41 348 TYR A C 1
ATOM 1382 O O . TYR A 1 107 ? 62.170 8.176 180.614 1.00 87.85 348 TYR A O 1
ATOM 1400 N N . SER A 1 108 ? 62.449 9.542 178.847 1.00 79.20 349 SER A N 1
ATOM 1401 C CA . SER A 1 108 ? 61.262 10.344 179.122 1.00 81.41 349 SER A CA 1
ATOM 1402 C C . SER A 1 108 ? 60.018 9.674 178.561 1.00 79.74 349 SER A C 1
ATOM 1403 O O . SER A 1 108 ? 60.109 8.777 177.726 1.00 77.64 349 SER A O 1
ATOM 1411 N N . ASP A 1 109 ? 58.854 10.123 179.018 1.00 83.62 350 ASP A N 1
ATOM 1412 C CA . ASP A 1 109 ? 57.585 9.559 178.578 1.00 83.73 350 ASP A CA 1
ATOM 1413 C C . ASP A 1 109 ? 57.449 9.625 177.061 1.00 82.96 350 ASP A C 1
ATOM 1414 O O . ASP A 1 109 ? 57.119 8.629 176.419 1.00 84.04 350 ASP A O 1
ATOM 1423 N N . ASP A 1 110 ? 57.703 10.798 176.489 1.00 81.22 351 ASP A N 1
ATOM 1424 C CA . ASP A 1 110 ? 57.657 10.953 175.040 1.00 77.03 351 ASP A CA 1
ATOM 1425 C C . ASP A 1 110 ? 58.628 9.994 174.366 1.00 73.14 351 ASP A C 1
ATOM 1426 O O . ASP A 1 110 ? 58.253 9.256 173.454 1.00 68.71 351 ASP A O 1
ATOM 1435 N N . GLU A 1 111 ? 59.876 10.007 174.820 1.00 71.65 352 GLU A N 1
ATOM 1436 C CA . GLU A 1 111 ? 60.892 9.121 174.270 1.00 70.40 352 GLU A CA 1
ATOM 1437 C C . GLU A 1 111 ? 60.421 7.671 174.333 1.00 75.27 352 GLU A C 1
ATOM 1438 O O . GLU A 1 111 ? 60.454 6.959 173.332 1.00 77.13 352 GLU A O 1
ATOM 1450 N N . LYS A 1 112 ? 59.971 7.243 175.508 1.00 77.59 353 LYS A N 1
ATOM 1451 C CA . LYS A 1 112 ? 59.466 5.887 175.689 1.00 76.59 353 LYS A CA 1
ATOM 1452 C C . LYS A 1 112 ? 58.415 5.550 174.638 1.00 72.65 353 LYS A C 1
ATOM 1453 O O . LYS A 1 112 ? 58.541 4.561 173.919 1.00 70.72 353 LYS A O 1
ATOM 1472 N N . ILE A 1 113 ? 57.379 6.378 174.557 1.00 69.16 354 ILE A N 1
ATOM 1473 C CA . ILE A 1 113 ? 56.302 6.172 173.598 1.00 66.18 354 ILE A CA 1
ATOM 1474 C C . ILE A 1 113 ? 56.855 5.939 172.198 1.00 65.32 354 ILE A C 1
ATOM 1475 O O . ILE A 1 113 ? 56.457 4.997 171.513 1.00 64.91 354 ILE A O 1
ATOM 1491 N N . PHE A 1 114 ? 57.771 6.805 171.776 1.00 64.98 355 PHE A N 1
ATOM 1492 C CA . PHE A 1 114 ? 58.382 6.684 170.458 1.00 65.65 355 PHE A CA 1
ATOM 1493 C C . PHE A 1 114 ? 59.057 5.327 170.305 1.00 69.51 355 PHE A C 1
ATOM 1494 O O . PHE A 1 114 ? 58.837 4.621 169.322 1.00 72.79 355 PHE A O 1
ATOM 1511 N N . ILE A 1 115 ? 59.875 4.965 171.288 1.00 68.16 356 ILE A N 1
ATOM 1512 C CA . ILE A 1 115 ? 60.604 3.705 171.252 1.00 66.35 356 ILE A CA 1
ATOM 1513 C C . ILE A 1 115 ? 59.644 2.523 171.269 1.00 64.92 356 ILE A C 1
ATOM 1514 O O . ILE A 1 115 ? 59.769 1.599 170.469 1.00 65.27 356 ILE A O 1
ATOM 1530 N N . THR A 1 116 ? 58.687 2.565 172.187 1.00 63.54 357 THR A N 1
ATOM 1531 C CA . THR A 1 116 ? 57.692 1.510 172.315 1.00 63.99 357 THR A CA 1
ATOM 1532 C C . THR A 1 116 ? 57.020 1.235 170.977 1.00 65.28 357 THR A C 1
ATOM 1533 O O . THR A 1 116 ? 56.921 0.089 170.545 1.00 67.04 357 THR A O 1
ATOM 1544 N N . ARG A 1 117 ? 56.566 2.299 170.325 1.00 62.13 358 ARG A N 1
ATOM 1545 C CA . ARG A 1 117 ? 55.804 2.181 169.090 1.00 59.07 358 ARG A CA 1
ATOM 1546 C C . ARG A 1 117 ? 56.653 1.698 167.920 1.00 59.09 358 ARG A C 1
ATOM 1547 O O . ARG A 1 117 ? 56.160 1.007 167.029 1.00 56.82 358 ARG A O 1
ATOM 1568 N N . THR A 1 118 ? 57.928 2.065 167.923 1.00 61.81 359 THR A N 1
ATOM 1569 C CA . THR A 1 118 ? 58.821 1.696 166.835 1.00 63.63 359 THR A CA 1
ATOM 1570 C C . THR A 1 118 ? 59.176 0.215 166.911 1.00 68.20 359 THR A C 1
ATOM 1571 O O . THR A 1 118 ? 59.241 -0.467 165.890 1.00 69.47 359 THR A O 1
ATOM 1582 N N . ILE A 1 119 ? 59.396 -0.279 168.126 1.00 70.06 360 ILE A N 1
ATOM 1583 C CA . ILE A 1 119 ? 59.746 -1.682 168.328 1.00 70.45 360 ILE A CA 1
ATOM 1584 C C . ILE A 1 119 ? 58.630 -2.612 167.861 1.00 69.94 360 ILE A C 1
ATOM 1585 O O . ILE A 1 119 ? 58.895 -3.697 167.343 1.00 75.03 360 ILE A O 1
ATOM 1601 N N . LEU A 1 120 ? 57.384 -2.189 168.048 1.00 61.90 361 LEU A N 1
ATOM 1602 C CA . LEU A 1 120 ? 56.241 -3.046 167.756 1.00 63.40 361 LEU A CA 1
ATOM 1603 C C . LEU A 1 120 ? 55.963 -3.193 166.263 1.00 70.00 361 LEU A C 1
ATOM 1604 O O . LEU A 1 120 ? 55.661 -4.291 165.791 1.00 74.00 361 LEU A O 1
ATOM 1620 N N . ASN A 1 121 ? 56.054 -2.092 165.522 1.00 67.50 362 ASN A N 1
ATOM 1621 C CA . ASN A 1 121 ? 55.690 -2.103 164.107 1.00 63.09 362 ASN A CA 1
ATOM 1622 C C . ASN A 1 121 ? 56.883 -2.033 163.158 1.00 65.41 362 ASN A C 1
ATOM 1623 O O . ASN A 1 121 ? 56.738 -2.295 161.965 1.00 70.32 362 ASN A O 1
ATOM 1634 N N . ASP A 1 122 ? 58.055 -1.679 163.676 1.00 67.04 363 ASP A N 1
ATOM 1635 C CA . ASP A 1 122 ? 59.204 -1.422 162.812 1.00 71.08 363 ASP A CA 1
ATOM 1636 C C . ASP A 1 122 ? 60.478 -2.142 163.258 1.00 71.78 363 ASP A C 1
ATOM 1637 O O . ASP A 1 122 ? 61.576 -1.758 162.858 1.00 72.02 363 ASP A O 1
ATOM 1646 N N . ARG A 1 123 ? 60.341 -3.185 164.072 1.00 73.90 364 ARG A N 1
ATOM 1647 C CA . ARG A 1 123 ? 61.506 -3.939 164.530 1.00 74.80 364 ARG A CA 1
ATOM 1648 C C . ARG A 1 123 ? 61.239 -5.437 164.636 1.00 78.36 364 ARG A C 1
ATOM 1649 O O . ARG A 1 123 ? 60.202 -5.861 165.147 1.00 76.21 364 ARG A O 1
ATOM 1670 N N . ASP A 1 124 ? 62.182 -6.230 164.139 1.00 85.39 365 ASP A N 1
ATOM 1671 C CA . ASP A 1 124 ? 62.211 -7.658 164.423 1.00 92.63 365 ASP A CA 1
ATOM 1672 C C . ASP A 1 124 ? 63.123 -7.854 165.630 1.00 96.78 365 ASP A C 1
ATOM 1673 O O . ASP A 1 124 ? 64.184 -7.236 165.713 1.00 98.79 365 ASP A O 1
ATOM 1682 N N . VAL A 1 125 ? 62.708 -8.692 166.573 1.00 98.20 366 VAL A N 1
ATOM 1683 C CA . VAL A 1 125 ? 63.457 -8.859 167.814 1.00 98.72 366 VAL A CA 1
ATOM 1684 C C . VAL A 1 125 ? 63.368 -7.575 168.635 1.00 95.70 366 VAL A C 1
ATOM 1685 O O . VAL A 1 125 ? 62.504 -6.733 168.386 1.00 96.14 366 VAL A O 1
ATOM 1689 N N . LEU A 1 126 ? 64.261 -7.425 169.608 1.00 90.37 367 LEU A N 1
ATOM 1690 C CA . LEU A 1 126 ? 64.268 -6.243 170.465 1.00 84.13 367 LEU A CA 1
ATOM 1691 C C . LEU A 1 126 ? 65.635 -5.567 170.434 1.00 84.04 367 LEU A C 1
ATOM 1692 O O . LEU A 1 126 ? 66.668 -6.235 170.439 1.00 86.12 367 LEU A O 1
ATOM 1708 N N . PRO A 1 127 ? 65.628 -4.238 170.397 1.00 80.61 368 PRO A N 1
ATOM 1709 C CA . PRO A 1 127 ? 66.858 -3.459 170.303 1.00 79.02 368 PRO A CA 1
ATOM 1710 C C . PRO A 1 127 ? 67.960 -4.019 171.209 1.00 85.42 368 PRO A C 1
ATOM 1711 O O . PRO A 1 127 ? 68.920 -4.616 170.724 1.00 84.40 368 PRO A O 1
ATOM 1715 N N . ALA A 1 128 ? 67.801 -3.824 172.517 1.00 89.41 369 ALA A N 1
ATOM 1716 C CA . ALA A 1 128 ? 68.756 -4.282 173.536 1.00 91.09 369 ALA A CA 1
ATOM 1717 C C . ALA A 1 128 ? 69.573 -3.126 174.114 1.00 92.90 369 ALA A C 1
ATOM 1718 O O . ALA A 1 128 ? 70.450 -2.581 173.448 1.00 92.45 369 ALA A O 1
ATOM 1725 N N . ASN A 1 129 ? 69.288 -2.780 175.367 1.00 96.68 370 ASN A N 1
ATOM 1726 C CA . ASN A 1 129 ? 69.961 -1.683 176.063 1.00 98.23 370 ASN A CA 1
ATOM 1727 C C . ASN A 1 129 ? 70.711 -0.715 175.145 1.00 95.64 370 ASN A C 1
ATOM 1728 O O . ASN A 1 129 ? 70.253 0.401 174.897 1.00 96.00 370 ASN A O 1
ATOM 1739 N N . ASN A 1 130 ? 71.866 -1.148 174.649 1.00 92.66 371 ASN A N 1
ATOM 1740 C CA . ASN A 1 130 ? 72.713 -0.302 173.813 1.00 88.01 371 ASN A CA 1
ATOM 1741 C C . ASN A 1 130 ? 71.978 0.198 172.574 1.00 86.55 371 ASN A C 1
ATOM 1742 O O . ASN A 1 130 ? 72.050 1.378 172.231 1.00 83.02 371 ASN A O 1
ATOM 1746 N N . GLU A 1 131 ? 71.274 -0.708 171.906 1.00 91.33 372 GLU A N 1
ATOM 1747 C CA . GLU A 1 131 ? 70.542 -0.366 170.694 1.00 88.98 372 GLU A CA 1
ATOM 1748 C C . GLU A 1 131 ? 69.384 0.588 170.984 1.00 89.90 372 GLU A C 1
ATOM 1749 O O . GLU A 1 131 ? 68.938 1.319 170.098 1.00 86.80 372 GLU A O 1
ATOM 1753 N N . LEU A 1 132 ? 68.903 0.584 172.225 1.00 91.51 373 LEU A N 1
ATOM 1754 C CA . LEU A 1 132 ? 67.773 1.427 172.606 1.00 90.08 373 LEU A CA 1
ATOM 1755 C C . LEU A 1 132 ? 68.174 2.898 172.678 1.00 89.63 373 LEU A C 1
ATOM 1756 O O . LEU A 1 132 ? 67.322 3.784 172.654 1.00 86.49 373 LEU A O 1
ATOM 1772 N N . GLU A 1 133 ? 69.474 3.153 172.780 1.00 91.92 374 GLU A N 1
ATOM 1773 C CA . GLU A 1 133 ? 69.982 4.520 172.772 1.00 90.19 374 GLU A CA 1
ATOM 1774 C C . GLU A 1 133 ? 69.926 5.111 171.366 1.00 86.78 374 GLU A C 1
ATOM 1775 O O . GLU A 1 133 ? 69.658 6.300 171.194 1.00 85.67 374 GLU A O 1
ATOM 1787 N N . ASP A 1 134 ? 70.176 4.270 170.367 1.00 85.09 375 ASP A N 1
ATOM 1788 C CA . ASP A 1 134 ? 70.211 4.707 168.973 1.00 79.50 375 ASP A CA 1
ATOM 1789 C C . ASP A 1 134 ? 68.835 5.123 168.460 1.00 71.95 375 ASP A C 1
ATOM 1790 O O . ASP A 1 134 ? 68.708 6.096 167.718 1.00 66.10 375 ASP A O 1
ATOM 1799 N N . ILE A 1 135 ? 67.805 4.383 168.854 1.00 74.23 376 ILE A N 1
ATOM 1800 C CA . ILE A 1 135 ? 66.460 4.631 168.349 1.00 68.65 376 ILE A CA 1
ATOM 1801 C C . ILE A 1 135 ? 65.980 6.032 168.733 1.00 67.11 376 ILE A C 1
ATOM 1802 O O . ILE A 1 135 ? 65.271 6.680 167.966 1.00 67.27 376 ILE A O 1
ATOM 1818 N N . VAL A 1 136 ? 66.375 6.505 169.912 1.00 66.97 377 VAL A N 1
ATOM 1819 C CA . VAL A 1 136 ? 65.992 7.844 170.354 1.00 67.93 377 VAL A CA 1
ATOM 1820 C C . VAL A 1 136 ? 66.613 8.890 169.432 1.00 65.69 377 VAL A C 1
ATOM 1821 O O . VAL A 1 136 ? 65.975 9.883 169.083 1.00 63.58 377 VAL A O 1
ATOM 1834 N N . LYS A 1 137 ? 67.860 8.653 169.040 1.00 66.43 378 LYS A N 1
ATOM 1835 C CA . LYS A 1 137 ? 68.558 9.527 168.107 1.00 63.14 378 LYS A CA 1
ATOM 1836 C C . LYS A 1 137 ? 67.703 9.724 166.862 1.00 59.98 378 LYS A C 1
ATOM 1837 O O . LYS A 1 137 ? 67.722 10.787 166.245 1.00 58.75 378 LYS A O 1
ATOM 1856 N N . GLU A 1 138 ? 66.951 8.690 166.499 1.00 61.83 379 GLU A N 1
ATOM 1857 C CA . GLU A 1 138 ? 66.098 8.740 165.320 1.00 61.39 379 GLU A CA 1
ATOM 1858 C C . GLU A 1 138 ? 64.976 9.758 165.504 1.00 58.64 379 GLU A C 1
ATOM 1859 O O . GLU A 1 138 ? 64.719 10.569 164.616 1.00 58.27 379 GLU A O 1
ATOM 1871 N N . LYS A 1 139 ? 64.308 9.714 166.654 1.00 55.33 380 LYS A N 1
ATOM 1872 C CA . LYS A 1 139 ? 63.216 10.645 166.929 1.00 54.37 380 LYS A CA 1
ATOM 1873 C C . LYS A 1 139 ? 63.743 12.071 166.989 1.00 55.32 380 LYS A C 1
ATOM 1874 O O . LYS A 1 139 ? 63.147 12.990 166.431 1.00 53.64 380 LYS A O 1
ATOM 1893 N N . ARG A 1 140 ? 64.864 12.249 167.678 1.00 58.62 381 ARG A N 1
ATOM 1894 C CA . ARG A 1 140 ? 65.463 13.566 167.830 1.00 57.73 381 ARG A CA 1
ATOM 1895 C C . ARG A 1 140 ? 65.701 14.209 166.466 1.00 56.66 381 ARG A C 1
ATOM 1896 O O . ARG A 1 140 ? 65.489 15.409 166.290 1.00 56.42 381 ARG A O 1
ATOM 1900 N N . ILE A 1 141 ? 66.133 13.402 165.501 1.00 55.96 382 ILE A N 1
ATOM 1901 C CA . ILE A 1 141 ? 66.407 13.890 164.153 1.00 50.08 382 ILE A CA 1
ATOM 1902 C C . ILE A 1 141 ? 65.112 14.127 163.380 1.00 49.30 382 ILE A C 1
ATOM 1903 O O . ILE A 1 141 ? 64.939 15.171 162.752 1.00 51.91 382 ILE A O 1
ATOM 1919 N N . LYS A 1 142 ? 64.207 13.155 163.423 1.00 45.41 383 LYS A N 1
ATOM 1920 C CA . LYS A 1 142 ? 62.926 13.281 162.738 1.00 44.85 383 LYS A CA 1
ATOM 1921 C C . LYS A 1 142 ? 62.172 14.527 163.194 1.00 47.93 383 LYS A C 1
ATOM 1922 O O . LYS A 1 142 ? 61.720 15.320 162.371 1.00 49.15 383 LYS A O 1
ATOM 1941 N N . GLU A 1 143 ? 62.041 14.694 164.507 1.00 51.57 384 GLU A N 1
ATOM 1942 C CA . GLU A 1 143 ? 61.258 15.791 165.075 1.00 52.84 384 GLU A CA 1
ATOM 1943 C C . GLU A 1 143 ? 61.770 17.166 164.652 1.00 50.36 384 GLU A C 1
ATOM 1944 O O . GLU A 1 143 ? 60.990 18.031 164.257 1.00 51.03 384 GLU A O 1
ATOM 1956 N N . ALA A 1 144 ? 63.080 17.368 164.743 1.00 48.68 385 ALA A N 1
ATOM 1957 C CA . ALA A 1 144 ? 63.681 18.640 164.361 1.00 49.59 385 ALA A CA 1
ATOM 1958 C C . ALA A 1 144 ? 63.368 18.965 162.908 1.00 53.78 385 ALA A C 1
ATOM 1959 O O . ALA A 1 144 ? 62.918 20.065 162.593 1.00 58.01 385 ALA A O 1
ATOM 1966 N N . GLN A 1 145 ? 63.623 18.003 162.027 1.00 51.69 386 GLN A N 1
ATOM 1967 C CA . GLN A 1 145 ? 63.341 18.163 160.606 1.00 50.87 386 GLN A CA 1
ATOM 1968 C C . GLN A 1 145 ? 61.933 18.696 160.389 1.00 51.82 386 GLN A C 1
ATOM 1969 O O . GLN A 1 145 ? 61.739 19.699 159.704 1.00 55.31 386 GLN A O 1
ATOM 1983 N N . ILE A 1 146 ? 60.951 18.024 160.980 1.00 49.97 387 ILE A N 1
ATOM 1984 C CA . ILE A 1 146 ? 59.554 18.383 160.776 1.00 50.91 387 ILE A CA 1
ATOM 1985 C C . ILE A 1 146 ? 59.278 19.808 161.240 1.00 49.82 387 ILE A C 1
ATOM 1986 O O . ILE A 1 146 ? 58.634 20.582 160.533 1.00 50.60 387 ILE A O 1
ATOM 2002 N N . SER A 1 147 ? 59.775 20.155 162.422 1.00 48.05 388 SER A N 1
ATOM 2003 C CA . SER A 1 147 ? 59.542 21.479 162.984 1.00 48.09 388 SER A CA 1
ATOM 2004 C C . SER A 1 147 ? 60.103 22.574 162.089 1.00 49.80 388 SER A C 1
ATOM 2005 O O . SER A 1 147 ? 59.389 23.500 161.703 1.00 52.19 388 SER A O 1
ATOM 2013 N N . LEU A 1 148 ? 61.386 22.461 161.768 1.00 48.60 389 LEU A N 1
ATOM 2014 C CA . LEU A 1 148 ? 62.075 23.475 160.979 1.00 51.37 389 LEU A CA 1
ATOM 2015 C C . LEU A 1 148 ? 61.457 23.626 159.591 1.00 50.65 389 LEU A C 1
ATOM 2016 O O . LEU A 1 148 ? 61.272 24.741 159.104 1.00 51.47 389 LEU A O 1
ATOM 2032 N N . ASN A 1 149 ? 61.134 22.503 158.961 1.00 34.07 390 ASN A N 1
ATOM 2033 C CA . ASN A 1 149 ? 60.568 22.518 157.618 1.00 44.60 390 ASN A CA 1
ATOM 2034 C C . ASN A 1 149 ? 59.178 23.151 157.599 1.00 40.54 390 ASN A C 1
ATOM 2035 O O . ASN A 1 149 ? 58.769 23.743 156.601 1.00 53.40 390 ASN A O 1
ATOM 2046 N N . THR A 1 150 ? 58.456 23.028 158.707 1.00 31.10 391 THR A N 1
ATOM 2047 C CA . THR A 1 150 ? 57.099 23.552 158.790 1.00 43.70 391 THR A CA 1
ATOM 2048 C C . THR A 1 150 ? 57.094 25.077 158.842 1.00 57.11 391 THR A C 1
ATOM 2049 O O . THR A 1 150 ? 56.406 25.726 158.054 1.00 64.28 391 THR A O 1
ATOM 2060 N N . VAL A 1 151 ? 57.869 25.645 159.763 1.00 60.50 392 VAL A N 1
ATOM 2061 C CA . VAL A 1 151 ? 57.844 27.088 160.001 1.00 55.81 392 VAL A CA 1
ATOM 2062 C C . VAL A 1 151 ? 58.573 27.857 158.901 1.00 44.03 392 VAL A C 1
ATOM 2063 O O . VAL A 1 151 ? 58.161 28.956 158.528 1.00 62.02 392 VAL A O 1
ATOM 2076 N N . LEU A 1 152 ? 59.653 27.279 158.383 1.00 18.09 393 LEU A N 1
ATOM 2077 C CA . LEU A 1 152 ? 60.414 27.906 157.302 1.00 34.04 393 LEU A CA 1
ATOM 2078 C C . LEU A 1 152 ? 59.645 27.888 155.986 1.00 42.71 393 LEU A C 1
ATOM 2079 O O . LEU A 1 152 ? 59.708 28.841 155.209 1.00 55.47 393 LEU A O 1
ATOM 2095 N N . GLY A 1 153 ? 58.928 26.799 155.736 1.00 42.11 394 GLY A N 1
ATOM 2096 C CA . GLY A 1 153 ? 58.163 26.659 154.512 1.00 44.51 394 GLY A CA 1
ATOM 2097 C C . GLY A 1 153 ? 59.047 26.280 153.341 1.00 36.66 394 GLY A C 1
ATOM 2098 O O . GLY A 1 153 ? 59.582 25.170 153.294 1.00 42.75 394 GLY A O 1
ATOM 2102 N N . ASN A 1 154 ? 59.203 27.202 152.394 1.00 41.47 395 ASN A N 1
ATOM 2103 C CA . ASN A 1 154 ? 60.018 26.952 151.209 1.00 44.18 395 ASN A CA 1
ATOM 2104 C C . ASN A 1 154 ? 61.454 27.436 151.377 1.00 48.03 395 ASN A C 1
ATOM 2105 O O . ASN A 1 154 ? 62.250 27.396 150.438 1.00 45.93 395 ASN A O 1
ATOM 2116 N N . ARG A 1 155 ? 61.772 27.909 152.577 1.00 54.39 396 ARG A N 1
ATOM 2117 C CA . ARG A 1 155 ? 63.148 28.211 152.943 1.00 54.99 396 ARG A CA 1
ATOM 2118 C C . ARG A 1 155 ? 63.830 26.902 153.331 1.00 53.83 396 ARG A C 1
ATOM 2119 O O . ARG A 1 155 ? 63.289 26.125 154.118 1.00 58.00 396 ARG A O 1
ATOM 2140 N N . ASP A 1 156 ? 64.983 26.612 152.763 1.00 45.27 397 ASP A N 1
ATOM 2141 C CA . ASP A 1 156 ? 65.705 25.413 153.100 1.00 43.57 397 ASP A CA 1
ATOM 2142 C C . ASP A 1 156 ? 66.252 25.550 154.464 1.00 45.16 397 ASP A C 1
ATOM 2143 O O . ASP A 1 156 ? 66.858 26.532 154.763 1.00 48.36 397 ASP A O 1
ATOM 2152 N N . ILE A 1 157 ? 66.025 24.562 155.298 1.00 44.77 398 ILE A N 1
ATOM 2153 C CA . ILE A 1 157 ? 66.452 24.594 156.695 1.00 46.16 398 ILE A CA 1
ATOM 2154 C C . ILE A 1 157 ? 67.940 24.910 156.865 1.00 45.25 398 ILE A C 1
ATOM 2155 O O . ILE A 1 157 ? 68.813 24.123 156.502 1.00 40.15 398 ILE A O 1
ATOM 2171 N N . SER A 1 158 ? 68.201 26.082 157.438 1.00 50.07 399 SER A N 1
ATOM 2172 C CA . SER A 1 158 ? 69.552 26.606 157.590 1.00 49.74 399 SER A CA 1
ATOM 2173 C C . SER A 1 158 ? 69.524 27.829 158.496 1.00 50.35 399 SER A C 1
ATOM 2174 O O . SER A 1 158 ? 68.549 28.581 158.504 1.00 51.66 399 SER A O 1
ATOM 2182 N N . LEU A 1 159 ? 70.592 28.026 159.261 1.00 50.09 400 LEU A N 1
ATOM 2183 C CA . LEU A 1 159 ? 70.722 29.218 160.089 1.00 48.00 400 LEU A CA 1
ATOM 2184 C C . LEU A 1 159 ? 70.422 30.465 159.268 1.00 46.14 400 LEU A C 1
ATOM 2185 O O . LEU A 1 159 ? 69.684 31.347 159.705 1.00 43.84 400 LEU A O 1
ATOM 2201 N N . GLU A 1 160 ? 70.992 30.535 158.071 1.00 48.13 401 GLU A N 1
ATOM 2202 C CA . GLU A 1 160 ? 70.793 31.689 157.208 1.00 46.83 401 GLU A CA 1
ATOM 2203 C C . GLU A 1 160 ? 69.319 31.834 156.853 1.00 40.77 401 GLU A C 1
ATOM 2204 O O . GLU A 1 160 ? 68.811 32.946 156.715 1.00 41.23 401 GLU A O 1
ATOM 2216 N N . SER A 1 161 ? 68.633 30.706 156.707 1.00 40.30 402 SER A N 1
ATOM 2217 C CA . SER A 1 161 ? 67.214 30.718 156.377 1.00 36.94 402 SER A CA 1
ATOM 2218 C C . SER A 1 161 ? 66.387 31.230 157.548 1.00 36.88 402 SER A C 1
ATOM 2219 O O . SER A 1 161 ? 65.497 32.061 157.374 1.00 37.63 402 SER A O 1
ATOM 2227 N N . ILE A 1 162 ? 66.685 30.727 158.740 1.00 39.94 403 ILE A N 1
ATOM 2228 C CA . ILE A 1 162 ? 65.974 31.136 159.944 1.00 42.66 403 ILE A CA 1
ATOM 2229 C C . ILE A 1 162 ? 66.111 32.640 160.141 1.00 39.81 403 ILE A C 1
ATOM 2230 O O . ILE A 1 162 ? 65.134 33.330 160.428 1.00 37.87 403 ILE A O 1
ATOM 2246 N N . ALA A 1 163 ? 67.331 33.142 159.985 1.00 40.10 404 ALA A N 1
ATOM 2247 C CA . ALA A 1 163 ? 67.578 34.575 160.068 1.00 42.01 404 ALA A CA 1
ATOM 2248 C C . ALA A 1 163 ? 66.707 35.308 159.054 1.00 40.35 404 ALA A C 1
ATOM 2249 O O . ALA A 1 163 ? 65.996 36.251 159.395 1.00 37.36 404 ALA A O 1
ATOM 2256 N N . ALA A 1 164 ? 66.767 34.861 157.805 1.00 41.97 405 ALA A N 1
ATOM 2257 C CA . ALA A 1 164 ? 65.982 35.457 156.732 1.00 41.23 405 ALA A CA 1
ATOM 2258 C C . ALA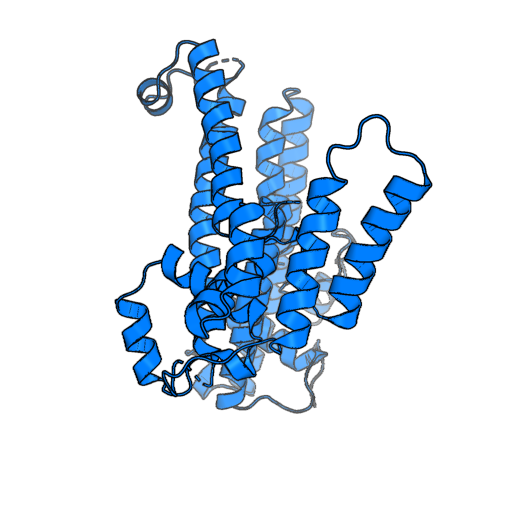 A 1 164 ? 64.493 35.464 157.062 1.00 42.37 405 ALA A C 1
ATOM 2259 O O . ALA A 1 164 ? 63.761 36.364 156.649 1.00 45.08 405 ALA A O 1
ATOM 2266 N N . ALA A 1 165 ? 64.047 34.455 157.801 1.00 43.93 406 ALA A N 1
ATOM 2267 C CA . ALA A 1 165 ? 62.634 34.323 158.137 1.00 40.66 406 ALA A CA 1
ATOM 2268 C C . ALA A 1 165 ? 62.207 35.315 159.217 1.00 40.39 406 ALA A C 1
ATOM 2269 O O . ALA A 1 165 ? 61.146 35.927 159.112 1.00 39.89 406 ALA A O 1
ATOM 2276 N N . SER A 1 166 ? 63.027 35.475 160.253 1.00 39.08 407 SER A N 1
ATOM 2277 C CA . SER A 1 166 ? 62.687 36.377 161.349 1.00 40.45 407 SER A CA 1
ATOM 2278 C C . SER A 1 166 ? 62.823 37.835 160.918 1.00 40.96 407 SER A C 1
ATOM 2279 O O . SER A 1 166 ? 62.086 38.702 161.387 1.00 42.88 407 SER A O 1
ATOM 2287 N N . ASN A 1 167 ? 63.756 38.097 160.012 1.00 39.07 408 ASN A N 1
ATOM 2288 C CA . ASN A 1 167 ? 63.955 39.443 159.500 1.00 38.10 408 ASN A CA 1
ATOM 2289 C C . ASN A 1 167 ? 62.739 39.886 158.704 1.00 39.87 408 ASN A C 1
ATOM 2290 O O . ASN A 1 167 ? 62.355 41.053 158.737 1.00 48.95 408 ASN A O 1
ATOM 2301 N N . PHE A 1 168 ? 62.133 38.944 157.991 1.00 38.55 409 PHE A N 1
ATOM 2302 C CA . PHE A 1 168 ? 60.920 39.228 157.240 1.00 42.03 409 PHE A CA 1
ATOM 2303 C C . PHE A 1 168 ? 59.836 39.746 158.178 1.00 43.46 409 PHE A C 1
ATOM 2304 O O . PHE A 1 168 ? 59.088 40.660 157.830 1.00 45.06 409 PHE A O 1
ATOM 2321 N N . PHE A 1 169 ? 59.763 39.166 159.372 1.00 42.47 410 PHE A N 1
ATOM 2322 C CA . PHE A 1 169 ? 58.746 39.554 160.343 1.00 44.03 410 PHE A CA 1
ATOM 2323 C C . PHE A 1 169 ? 59.191 40.741 161.193 1.00 42.29 410 PHE A C 1
ATOM 2324 O O . PHE A 1 169 ? 58.366 41.542 161.629 1.00 42.82 410 PHE A O 1
ATOM 2341 N N . ALA A 1 170 ? 60.494 40.853 161.423 1.00 37.44 411 ALA A N 1
ATOM 2342 C CA . ALA A 1 170 ? 61.036 42.006 162.129 1.00 41.68 411 ALA A CA 1
ATOM 2343 C C . ALA A 1 170 ? 60.687 43.263 161.344 1.00 46.05 411 ALA A C 1
ATOM 2344 O O . ALA A 1 170 ? 60.298 44.282 161.916 1.00 47.94 411 ALA A O 1
ATOM 2351 N N . ASP A 1 171 ? 60.826 43.179 160.026 1.00 44.53 412 ASP A N 1
ATOM 2352 C CA . ASP A 1 171 ? 60.489 44.289 159.149 1.00 45.74 412 ASP A CA 1
ATOM 2353 C C . ASP A 1 171 ? 58.992 44.563 159.193 1.00 46.18 412 ASP A C 1
ATOM 2354 O O . ASP A 1 171 ? 58.564 45.713 159.275 1.00 54.66 412 ASP A O 1
ATOM 2363 N N . LYS A 1 172 ? 58.198 43.499 159.133 1.00 44.14 413 LYS A N 1
ATOM 2364 C CA . LYS A 1 172 ? 56.749 43.623 159.209 1.00 44.38 413 LYS A CA 1
ATOM 2365 C C . LYS A 1 172 ? 56.354 44.381 160.466 1.00 47.87 413 LYS A C 1
ATOM 2366 O O . LYS A 1 172 ? 55.384 45.137 160.464 1.00 48.35 413 LYS A O 1
ATOM 2385 N N . LEU A 1 173 ? 57.116 44.177 161.537 1.00 46.54 414 LEU A N 1
ATOM 2386 C CA . LEU A 1 173 ? 56.830 44.825 162.811 1.00 44.43 414 LEU A CA 1
ATOM 2387 C C . LEU A 1 173 ? 57.172 46.309 162.742 1.00 46.17 414 LEU A C 1
ATOM 2388 O O . LEU A 1 173 ? 56.319 47.161 162.971 1.00 46.80 414 LEU A O 1
ATOM 2404 N N . SER A 1 174 ? 58.425 46.613 162.422 1.00 45.99 415 SER A N 1
ATOM 2405 C CA . SER A 1 174 ? 58.876 47.996 162.353 1.00 48.21 415 SER A CA 1
ATOM 2406 C C . SER A 1 174 ? 57.910 48.844 161.536 1.00 51.73 415 SER A C 1
ATOM 2407 O O . SER A 1 174 ? 57.575 49.960 161.924 1.00 58.67 415 SER A O 1
ATOM 2415 N N . ASN A 1 175 ? 57.461 48.306 160.408 1.00 49.31 416 ASN A N 1
ATOM 2416 C CA . ASN A 1 175 ? 56.573 49.044 159.518 1.00 53.07 416 ASN A CA 1
ATOM 2417 C C . ASN A 1 175 ? 55.178 49.254 160.091 1.00 53.03 416 ASN A C 1
ATOM 2418 O O . ASN A 1 175 ? 54.639 50.359 160.031 1.00 57.00 416 ASN A O 1
ATOM 2429 N N . ILE A 1 176 ? 54.588 48.198 160.636 1.00 47.50 417 ILE A N 1
ATOM 2430 C CA . ILE A 1 176 ? 53.259 48.307 161.221 1.00 48.79 417 ILE A CA 1
ATOM 2431 C C . ILE A 1 176 ? 53.282 49.240 162.434 1.00 53.24 417 ILE A C 1
ATOM 2432 O O . ILE A 1 176 ? 52.284 49.890 162.746 1.00 53.32 417 ILE A O 1
ATOM 2448 N N . LEU A 1 177 ? 54.425 49.313 163.108 1.00 51.67 418 LEU A N 1
ATOM 2449 C CA . LEU A 1 177 ? 54.573 50.186 164.268 1.00 51.43 418 LEU A CA 1
ATOM 2450 C C . LEU A 1 177 ? 54.676 51.647 163.844 1.00 57.11 418 LEU A C 1
ATOM 2451 O O . LEU A 1 177 ? 54.052 52.522 164.443 1.00 59.58 418 LEU A O 1
ATOM 2467 N N . GLU A 1 178 ? 55.469 51.910 162.811 1.00 57.45 419 GLU A N 1
ATOM 2468 C CA . GLU A 1 178 ? 55.575 53.256 162.264 1.00 57.03 419 GLU A CA 1
ATOM 2469 C C . GLU A 1 178 ? 54.214 53.725 161.769 1.00 59.78 419 GLU A C 1
ATOM 2470 O O . GLU A 1 178 ? 53.829 54.874 161.983 1.00 66.36 419 GLU A O 1
ATOM 2482 N N . LYS A 1 179 ? 53.487 52.830 161.110 1.00 55.08 420 LYS A N 1
ATOM 2483 C CA . LYS A 1 179 ? 52.158 53.147 160.602 1.00 54.76 420 LYS A CA 1
ATOM 2484 C C . LYS A 1 179 ? 51.248 53.693 161.700 1.00 61.54 420 LYS A C 1
ATOM 2485 O O . LYS A 1 179 ? 50.435 54.585 161.454 1.00 66.79 420 LYS A O 1
ATOM 2504 N N . ASN A 1 180 ? 51.380 53.153 162.907 1.00 61.23 421 ASN A N 1
ATOM 2505 C CA . ASN A 1 180 ? 50.546 53.575 164.027 1.00 63.33 421 ASN A CA 1
ATOM 2506 C C . ASN A 1 180 ? 51.284 54.506 164.982 1.00 62.88 421 ASN A C 1
ATOM 2507 O O . ASN A 1 180 ? 50.756 54.873 166.032 1.00 60.16 421 ASN A O 1
ATOM 2518 N N . ASN A 1 181 ? 52.503 54.886 164.613 1.00 63.12 422 ASN A N 1
ATOM 2519 C CA . ASN A 1 181 ? 53.326 55.762 165.440 1.00 68.46 422 ASN A CA 1
ATOM 2520 C C . ASN A 1 181 ? 53.603 55.159 166.817 1.00 65.45 422 ASN A C 1
ATOM 2521 O O . ASN A 1 181 ? 53.765 55.883 167.800 1.00 63.51 422 ASN A O 1
ATOM 2532 N N . LEU A 1 182 ? 53.663 53.831 166.878 1.00 63.45 423 LEU A N 1
ATOM 2533 C CA . LEU A 1 182 ? 53.932 53.128 168.128 1.00 62.11 423 LEU A CA 1
ATOM 2534 C C . LEU A 1 182 ? 55.387 52.685 168.194 1.00 58.05 423 LEU A C 1
ATOM 2535 O O . LEU A 1 182 ? 55.989 52.337 167.180 1.00 55.26 423 LEU A O 1
ATOM 2551 N N . SER A 1 183 ? 55.948 52.715 169.397 1.00 57.13 424 SER A N 1
ATOM 2552 C CA . SER A 1 183 ? 57.333 52.327 169.616 1.00 59.48 424 SER A CA 1
ATOM 2553 C C . SER A 1 183 ? 57.435 50.906 170.146 1.00 62.53 424 SER A C 1
ATOM 2554 O O . SER A 1 183 ? 56.426 50.267 170.439 1.00 63.73 424 SER A O 1
ATOM 2562 N N . PHE A 1 184 ? 58.664 50.417 170.270 1.00 64.32 425 PHE A N 1
ATOM 2563 C CA . PHE A 1 184 ? 58.902 49.097 170.838 1.00 60.41 425 PHE A CA 1
ATOM 2564 C C . PHE A 1 184 ? 58.520 49.071 172.313 1.00 61.38 425 PHE A C 1
ATOM 2565 O O . PHE A 1 184 ? 58.060 48.054 172.824 1.00 58.56 425 PHE A O 1
ATOM 2582 N N . ASP A 1 185 ? 58.719 50.188 173.003 1.00 66.49 426 ASP A N 1
ATOM 2583 C CA . ASP A 1 185 ? 58.345 50.270 174.407 1.00 67.20 426 ASP A CA 1
ATOM 2584 C C . ASP A 1 185 ? 56.834 50.405 174.543 1.00 63.32 426 ASP A C 1
ATOM 2585 O O . ASP A 1 185 ? 56.245 49.915 175.504 1.00 60.26 426 ASP A O 1
ATOM 2594 N N . ASP A 1 186 ? 56.209 51.061 173.571 1.00 62.22 427 ASP A N 1
ATOM 2595 C CA . ASP A 1 186 ? 54.761 51.226 173.580 1.00 60.24 427 ASP A CA 1
ATOM 2596 C C . ASP A 1 186 ? 54.072 49.871 173.539 1.00 59.38 427 ASP A C 1
ATOM 2597 O O . ASP A 1 186 ? 53.149 49.608 174.308 1.00 61.87 427 ASP A O 1
ATOM 2606 N N . VAL A 1 187 ? 54.523 49.014 172.629 1.00 61.30 428 VAL A N 1
ATOM 2607 C CA . VAL A 1 187 ? 53.932 47.693 172.467 1.00 58.16 428 VAL A CA 1
ATOM 2608 C C . VAL A 1 187 ? 54.235 46.820 173.685 1.00 56.39 428 VAL A C 1
ATOM 2609 O O . VAL A 1 187 ? 53.498 45.881 173.988 1.00 54.75 428 VAL A O 1
ATOM 2622 N N . LEU A 1 188 ? 55.323 47.135 174.381 1.00 53.75 429 LEU A N 1
ATOM 2623 C CA . LEU A 1 188 ? 55.650 46.455 175.629 1.00 53.02 429 LEU A CA 1
ATOM 2624 C C . LEU A 1 188 ? 54.700 46.894 176.742 1.00 61.57 429 LEU A C 1
ATOM 2625 O O . LEU A 1 188 ? 54.400 46.123 177.653 1.00 66.60 429 LEU A O 1
ATOM 2641 N N . GLU A 1 189 ? 54.227 48.134 176.666 1.00 62.47 430 GLU A N 1
ATOM 2642 C CA . GLU A 1 189 ? 53.311 48.661 177.671 1.00 64.06 430 GLU A CA 1
ATOM 2643 C C . GLU A 1 189 ? 51.850 48.463 177.272 1.00 64.70 430 GLU A C 1
ATOM 2644 O O . GLU A 1 189 ? 50.946 48.989 177.923 1.00 71.85 430 GLU A O 1
ATOM 2656 N N . ASN A 1 190 ? 51.623 47.707 176.202 1.00 58.44 431 ASN A N 1
ATOM 2657 C CA . ASN A 1 190 ? 50.270 47.404 175.746 1.00 60.20 431 ASN A CA 1
ATOM 2658 C C . ASN A 1 190 ? 49.460 48.651 175.418 1.00 63.92 431 ASN A C 1
ATOM 2659 O O . ASN A 1 190 ? 48.301 48.767 175.811 1.00 66.41 431 ASN A O 1
ATOM 2670 N N . LYS A 1 191 ? 50.072 49.578 174.690 1.00 66.45 432 LYS A N 1
ATOM 2671 C CA . LYS A 1 191 ? 49.375 50.780 174.252 1.00 69.36 432 LYS A CA 1
ATOM 2672 C C . LYS A 1 191 ? 48.450 50.487 173.078 1.00 70.96 432 LYS A C 1
ATOM 2673 O O . LYS A 1 191 ? 47.556 51.275 172.772 1.00 73.28 432 LYS A O 1
ATOM 2692 N N . HIS A 1 192 ? 48.661 49.344 172.435 1.00 64.48 433 HIS A N 1
ATOM 2693 C CA . HIS A 1 192 ? 47.991 49.028 171.181 1.00 58.80 433 HIS A CA 1
ATOM 2694 C C . HIS A 1 192 ? 46.769 48.145 171.386 1.00 57.12 433 HIS A C 1
ATOM 2695 O O . HIS A 1 192 ? 46.171 47.684 170.415 1.00 54.13 433 HIS A O 1
ATOM 2710 N N . GLU A 1 193 ? 46.399 47.916 172.642 1.00 57.48 434 GLU A N 1
ATOM 2711 C CA . GLU A 1 193 ? 45.337 46.968 172.967 1.00 64.39 434 GLU A CA 1
ATOM 2712 C C . GLU A 1 193 ? 44.069 47.135 172.121 1.00 65.45 434 GLU A C 1
ATOM 2713 O O . GLU A 1 193 ? 43.487 46.144 171.678 1.00 68.35 434 GLU A O 1
ATOM 2725 N N . GLY A 1 194 ? 43.649 48.377 171.890 1.00 62.11 435 GLY A N 1
ATOM 2726 C CA . GLY A 1 194 ? 42.381 48.639 171.227 1.00 64.81 435 GLY A CA 1
ATOM 2727 C C . GLY A 1 194 ? 42.494 49.209 169.824 1.00 70.63 435 GLY A C 1
ATOM 2728 O O . GLY A 1 194 ? 41.707 50.071 169.436 1.00 76.23 435 GLY A O 1
ATOM 2749 N N . GLU A 1 196 ? 43.094 48.299 165.451 1.00 67.84 437 GLU A N 1
ATOM 2750 C CA . GLU A 1 196 ? 42.763 47.289 164.456 1.00 66.16 437 GLU A CA 1
ATOM 2751 C C . GLU A 1 196 ? 43.963 46.394 164.187 1.00 64.09 437 GLU A C 1
ATOM 2752 O O . GLU A 1 196 ? 43.812 45.207 163.898 1.00 69.48 437 GLU A O 1
ATOM 2764 N N . ASP A 1 197 ? 45.157 46.970 164.288 1.00 55.43 438 ASP A N 1
ATOM 2765 C CA . ASP A 1 197 ? 46.380 46.253 163.949 1.00 53.22 438 ASP A CA 1
ATOM 2766 C C . ASP A 1 197 ? 46.958 45.460 165.119 1.00 54.86 438 ASP A C 1
ATOM 2767 O O . ASP A 1 197 ? 47.853 44.641 164.924 1.00 57.84 438 ASP A O 1
ATOM 2776 N N . SER A 1 198 ? 46.449 45.698 166.324 1.00 55.37 439 SER A N 1
ATOM 2777 C CA . SER A 1 198 ? 46.955 45.027 167.520 1.00 53.02 439 SER A CA 1
ATOM 2778 C C . SER A 1 198 ? 47.238 43.547 167.281 1.00 55.06 439 SER A C 1
ATOM 2779 O O . SER A 1 198 ? 48.359 43.078 167.476 1.00 55.80 439 SER A O 1
ATOM 2787 N N . LEU A 1 199 ? 46.210 42.814 166.872 1.00 53.30 440 LEU A N 1
ATOM 2788 C CA . LEU A 1 199 ? 46.337 41.381 166.651 1.00 54.17 440 LEU A CA 1
ATOM 2789 C C . LEU A 1 199 ? 47.487 41.072 165.701 1.00 51.08 440 LEU A C 1
ATOM 2790 O O . LEU A 1 199 ? 48.212 40.095 165.891 1.00 54.16 440 LEU A O 1
ATOM 2806 N N . LYS A 1 200 ? 47.654 41.902 164.678 1.00 45.99 441 LYS A N 1
ATOM 2807 C CA . LYS A 1 200 ? 48.761 41.732 163.748 1.00 47.58 441 LYS A CA 1
ATOM 2808 C C . LYS A 1 200 ? 50.081 42.037 164.442 1.00 43.27 441 LYS A C 1
ATOM 2809 O O . LYS A 1 200 ? 51.070 41.335 164.252 1.00 44.07 441 LYS A O 1
ATOM 2828 N N . ILE A 1 201 ? 50.090 43.085 165.254 1.00 46.26 442 ILE A N 1
ATOM 2829 C CA . ILE A 1 201 ? 51.293 43.469 165.973 1.00 46.86 442 ILE A CA 1
ATOM 2830 C C . ILE A 1 201 ? 51.770 42.308 166.839 1.00 45.58 442 ILE A C 1
ATOM 2831 O O . ILE A 1 201 ? 52.954 41.977 166.848 1.00 46.72 442 ILE A O 1
ATOM 2847 N N . ASP A 1 202 ? 50.842 41.682 167.555 1.00 42.62 443 ASP A N 1
ATOM 2848 C CA . ASP A 1 202 ? 51.177 40.551 168.412 1.00 49.13 443 ASP A CA 1
ATOM 2849 C C . ASP A 1 202 ? 51.579 39.332 167.588 1.00 48.02 443 ASP A C 1
ATOM 2850 O O . ASP A 1 202 ? 52.535 38.633 167.923 1.00 45.13 443 ASP A O 1
ATOM 2859 N N . TYR A 1 203 ? 50.846 39.082 166.510 1.00 44.03 444 TYR A N 1
ATOM 2860 C CA . TYR A 1 203 ? 51.162 37.981 165.613 1.00 40.14 444 TYR A CA 1
ATOM 2861 C C . TYR A 1 203 ? 52.640 38.033 165.238 1.00 41.14 444 TYR A C 1
ATOM 2862 O O . TYR A 1 203 ? 53.384 37.089 165.491 1.00 44.25 444 TYR A O 1
ATOM 2880 N N . TYR A 1 204 ? 53.064 39.149 164.654 1.00 42.78 445 TYR A N 1
ATOM 2881 C CA . TYR A 1 204 ? 54.458 39.330 164.264 1.00 46.34 445 TYR A CA 1
ATOM 2882 C C . TYR A 1 204 ? 55.379 39.104 165.458 1.00 47.00 445 TYR A C 1
ATOM 2883 O O . TYR A 1 204 ? 56.366 38.374 165.368 1.00 40.80 445 TYR A O 1
ATOM 2901 N N . THR A 1 205 ? 55.048 39.732 166.580 1.00 47.81 446 THR A N 1
ATOM 2902 C CA . THR A 1 205 ? 55.876 39.637 167.770 1.00 47.39 446 THR A CA 1
ATOM 2903 C C . THR A 1 205 ? 56.096 38.175 168.138 1.00 45.92 446 THR A C 1
ATOM 2904 O O . THR A 1 205 ? 57.207 37.769 168.476 1.00 44.18 446 THR A O 1
ATOM 2915 N N . ASN A 1 206 ? 55.031 37.386 168.058 1.00 43.53 447 ASN A N 1
ATOM 2916 C CA . ASN A 1 206 ? 55.104 35.973 168.397 1.00 45.45 447 ASN A CA 1
ATOM 2917 C C . ASN A 1 206 ? 55.979 35.222 167.401 1.00 41.81 447 ASN A C 1
ATOM 2918 O O . ASN A 1 206 ? 56.807 34.399 167.787 1.00 37.82 447 ASN A O 1
ATOM 2929 N N . LYS A 1 207 ? 55.797 35.519 166.118 1.00 39.78 448 LYS A N 1
ATOM 2930 C CA . LYS A 1 207 ? 56.586 34.885 165.068 1.00 36.46 448 LYS A CA 1
ATOM 2931 C C . LYS A 1 207 ? 58.077 35.077 165.316 1.00 34.99 448 LYS A C 1
ATOM 2932 O O . LYS A 1 207 ? 58.884 34.216 164.971 1.00 39.54 448 LYS A O 1
ATOM 2951 N N . LEU A 1 208 ? 58.451 36.206 165.908 1.00 36.55 449 LEU A N 1
ATOM 2952 C CA . LEU A 1 208 ? 59.853 36.442 166.223 1.00 37.88 449 LEU A CA 1
ATOM 2953 C C . LEU A 1 208 ? 60.349 35.378 167.199 1.00 37.76 449 LEU A C 1
ATOM 2954 O O . LEU A 1 208 ? 61.457 34.863 167.056 1.00 39.50 449 LEU A O 1
ATOM 2970 N N . GLU A 1 209 ? 59.522 35.047 168.184 1.00 39.37 450 GLU A N 1
ATOM 2971 C CA . GLU A 1 209 ? 59.863 34.005 169.144 1.00 43.37 450 GLU A CA 1
ATOM 2972 C C . GLU A 1 209 ? 59.942 32.662 168.439 1.00 44.11 450 GLU A C 1
ATOM 2973 O O . GLU A 1 209 ? 60.847 31.867 168.690 1.00 45.62 450 GLU A O 1
ATOM 2985 N N . VAL A 1 210 ? 58.979 32.415 167.558 1.00 41.82 451 VAL A N 1
ATOM 2986 C CA . VAL A 1 210 ? 58.926 31.165 166.814 1.00 38.59 451 VAL A CA 1
ATOM 2987 C C . VAL A 1 210 ? 60.290 30.830 166.225 1.00 39.24 451 VAL A C 1
ATOM 2988 O O . VAL A 1 210 ? 60.695 29.668 166.206 1.00 47.07 451 VAL A O 1
ATOM 3001 N N . PHE A 1 211 ? 61.005 31.848 165.757 1.00 36.60 452 PHE A N 1
ATOM 3002 C CA . PHE A 1 211 ? 62.280 31.624 165.083 1.00 39.92 452 PHE A CA 1
ATOM 3003 C C . PHE A 1 211 ? 63.464 31.643 166.046 1.00 42.01 452 PHE A C 1
ATOM 3004 O O . PHE A 1 211 ? 64.514 31.072 165.751 1.00 44.40 452 PHE A O 1
ATOM 3021 N N . ARG A 1 212 ? 63.300 32.287 167.196 1.00 42.45 453 ARG A N 1
ATOM 3022 C CA . ARG A 1 212 ? 64.287 32.159 168.256 1.00 43.50 453 ARG A CA 1
ATOM 3023 C C . ARG A 1 212 ? 64.320 30.699 168.679 1.00 45.87 453 ARG A C 1
ATOM 3024 O O . ARG A 1 212 ? 65.379 30.145 168.975 1.00 48.67 453 ARG A O 1
ATOM 3045 N N . ASN A 1 213 ? 63.143 30.081 168.691 1.00 42.78 454 ASN A N 1
ATOM 3046 C CA . ASN A 1 213 ? 63.008 28.680 169.054 1.00 47.42 454 ASN A CA 1
ATOM 3047 C C . ASN A 1 213 ? 63.636 27.799 167.985 1.00 45.95 454 ASN A C 1
ATOM 3048 O O . ASN A 1 213 ? 64.427 26.905 168.285 1.00 45.66 454 ASN A O 1
ATOM 3059 N N . ALA A 1 214 ? 63.277 28.064 166.733 1.00 43.66 455 ALA A N 1
ATOM 3060 C CA . ALA A 1 214 ? 63.830 27.328 165.604 1.00 42.92 455 ALA A CA 1
ATOM 3061 C C . ALA A 1 214 ? 65.353 27.296 165.681 1.00 43.50 455 ALA A C 1
ATOM 3062 O O . ALA A 1 214 ? 65.977 26.275 165.396 1.00 42.28 455 ALA A O 1
ATOM 3069 N N . GLU A 1 215 ? 65.948 28.418 166.072 1.00 40.82 456 GLU A N 1
ATOM 3070 C CA . GLU A 1 215 ? 67.398 28.513 166.154 1.00 42.10 456 GLU A CA 1
ATOM 3071 C C . GLU A 1 215 ? 67.935 27.522 167.181 1.00 45.11 456 GLU A C 1
ATOM 3072 O O . GLU A 1 215 ? 68.986 26.917 166.980 1.00 50.14 456 GLU A O 1
ATOM 3084 N N . ASN A 1 216 ? 67.206 27.351 168.279 1.00 47.15 457 ASN A N 1
ATOM 3085 C CA . ASN A 1 216 ? 67.590 26.383 169.300 1.00 52.37 457 ASN A CA 1
ATOM 3086 C C . ASN A 1 216 ? 67.437 24.953 168.801 1.00 49.63 457 ASN A C 1
ATOM 3087 O O . ASN A 1 216 ? 68.322 24.121 168.992 1.00 51.48 457 ASN A O 1
ATOM 3098 N N . ILE A 1 217 ? 66.304 24.671 168.167 1.00 44.89 458 ILE A N 1
ATOM 3099 C CA . ILE A 1 217 ? 66.067 23.361 167.578 1.00 43.67 458 ILE A CA 1
ATOM 3100 C C . ILE A 1 217 ? 67.217 22.993 166.648 1.00 45.67 458 ILE A C 1
ATOM 3101 O O . ILE A 1 217 ? 67.819 21.929 166.780 1.00 46.76 458 ILE A O 1
ATOM 3117 N N . LEU A 1 218 ? 67.512 23.888 165.710 1.00 46.23 459 LEU A N 1
ATOM 3118 C CA . LEU A 1 218 ? 68.584 23.679 164.744 1.00 44.27 459 LEU A CA 1
ATOM 3119 C C . LEU A 1 218 ? 69.867 23.238 165.436 1.00 48.41 459 LEU A C 1
ATOM 3120 O O . LEU A 1 218 ? 70.471 22.233 165.061 1.00 47.35 459 LEU A O 1
ATOM 3136 N N . GLU A 1 219 ? 70.280 24.001 166.445 1.00 50.36 460 GLU A N 1
ATOM 3137 C CA . GLU A 1 219 ? 71.506 23.711 167.181 1.00 53.84 460 GLU A CA 1
ATOM 3138 C C . GLU A 1 219 ? 71.511 22.274 167.694 1.00 55.32 460 GLU A C 1
ATOM 3139 O O . GLU A 1 219 ? 72.515 21.573 167.582 1.00 61.91 460 GLU A O 1
ATOM 3151 N N . ASP A 1 220 ? 70.387 21.839 168.253 1.00 52.26 461 ASP A N 1
ATOM 3152 C CA . ASP A 1 220 ? 70.250 20.464 168.716 1.00 53.38 461 ASP A CA 1
ATOM 3153 C C . ASP A 1 220 ? 70.311 19.507 167.529 1.00 53.02 461 ASP A C 1
ATOM 3154 O O . ASP A 1 220 ? 71.019 18.501 167.558 1.00 55.14 461 ASP A O 1
ATOM 3163 N N . TYR A 1 221 ? 69.564 19.841 166.482 1.00 50.48 462 TYR A N 1
ATOM 3164 C CA . TYR A 1 221 ? 69.492 19.026 165.275 1.00 46.96 462 TYR A CA 1
ATOM 3165 C C . TYR A 1 221 ? 70.865 18.856 164.634 1.00 47.17 462 TYR A C 1
ATOM 3166 O O . TYR A 1 221 ? 71.152 17.823 164.032 1.00 48.64 462 TYR A O 1
ATOM 3184 N N . TYR A 1 222 ? 71.709 19.874 164.760 1.00 52.63 463 TYR A N 1
ATOM 3185 C CA . TYR A 1 222 ? 73.079 19.781 164.275 1.00 56.94 463 TYR A CA 1
ATOM 3186 C C . TYR A 1 222 ? 73.892 18.922 165.235 1.00 61.62 463 TYR A C 1
ATOM 3187 O O . TYR A 1 222 ? 74.530 17.952 164.827 1.00 62.41 463 TYR A O 1
ATOM 3205 N N . ASP A 1 223 ? 73.846 19.281 166.515 1.00 65.31 464 ASP A N 1
ATOM 3206 C CA . ASP A 1 223 ? 74.614 18.592 167.547 1.00 67.69 464 ASP A CA 1
ATOM 3207 C C . ASP A 1 223 ? 74.570 17.077 167.375 1.00 68.70 464 ASP A C 1
ATOM 3208 O O . ASP A 1 223 ? 75.599 16.405 167.464 1.00 72.29 464 ASP A O 1
ATOM 3217 N N . VAL A 1 224 ? 73.376 16.545 167.131 1.00 64.60 465 VAL A N 1
ATOM 3218 C CA . VAL A 1 224 ? 73.197 15.105 166.982 1.00 61.53 465 VAL A CA 1
ATOM 3219 C C . VAL A 1 224 ? 73.936 14.595 165.749 1.00 60.36 465 VAL A C 1
ATOM 3220 O O . VAL A 1 224 ? 74.536 13.520 165.776 1.00 62.34 465 VAL A O 1
ATOM 3233 N N . GLN A 1 225 ? 73.899 15.377 164.674 1.00 60.58 466 GLN A N 1
ATOM 3234 C CA . GLN A 1 225 ? 74.585 15.011 163.441 1.00 64.86 466 GLN A CA 1
ATOM 3235 C C . GLN A 1 225 ? 76.097 15.053 163.631 1.00 68.09 466 GLN A C 1
ATOM 3236 O O . GLN A 1 225 ? 76.809 14.124 163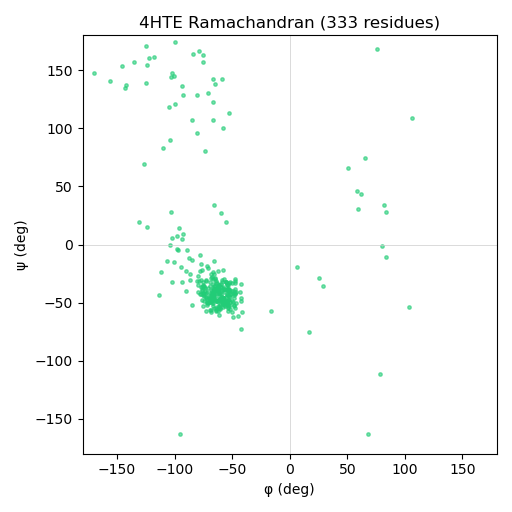.248 1.00 69.78 466 GLN A O 1
ATOM 3250 N N . ILE A 1 226 ? 76.578 16.135 164.234 1.00 66.98 467 ILE A N 1
ATOM 3251 C CA . ILE A 1 226 ? 78.010 16.365 164.377 1.00 69.89 467 ILE A CA 1
ATOM 3252 C C . ILE A 1 226 ? 78.636 15.318 165.294 1.00 75.61 467 ILE A C 1
ATOM 3253 O O . ILE A 1 226 ? 79.825 15.018 165.185 1.00 79.42 467 ILE A O 1
ATOM 3269 N N . LYS A 1 227 ? 77.831 14.752 166.186 1.00 77.92 468 LYS A N 1
ATOM 3270 C CA . LYS A 1 227 ? 78.309 13.703 167.077 1.00 80.54 468 LYS A CA 1
ATOM 3271 C C . LYS A 1 227 ? 78.817 12.508 166.274 1.00 80.10 468 LYS A C 1
ATOM 3272 O O . LYS A 1 227 ? 79.767 11.838 166.680 1.00 84.81 468 LYS A O 1
ATOM 3276 N N . GLU A 1 228 ? 78.185 12.250 165.132 1.00 73.61 469 GLU A N 1
ATOM 3277 C CA . GLU A 1 228 ? 78.563 11.122 164.284 1.00 72.24 469 GLU A CA 1
ATOM 3278 C C . GLU A 1 228 ? 79.818 11.405 163.465 1.00 73.18 469 GLU A C 1
ATOM 3279 O O . GLU A 1 228 ? 80.355 10.506 162.820 1.00 70.41 469 GLU A O 1
ATOM 3291 N N . LEU A 1 229 ? 80.281 12.650 163.486 1.00 77.38 470 LEU A N 1
ATOM 3292 C CA . LEU A 1 229 ? 81.463 13.029 162.722 1.00 78.33 470 LEU A CA 1
ATOM 3293 C C . LEU A 1 229 ? 82.740 12.769 163.514 1.00 84.42 470 LEU A C 1
ATOM 3294 O O . LEU A 1 229 ? 83.810 12.579 162.935 1.00 86.71 470 LEU A O 1
ATOM 3310 N N . PHE A 1 230 ? 82.624 12.763 164.838 1.00 86.56 471 PHE A N 1
ATOM 3311 C CA . PHE A 1 230 ? 83.778 12.548 165.704 1.00 88.67 471 PHE A CA 1
ATOM 3312 C C . PHE A 1 230 ? 83.859 11.108 166.203 1.00 87.91 471 PHE A C 1
ATOM 3313 O O . PHE A 1 230 ? 82.943 10.614 166.860 1.00 86.25 471 PHE A O 1
ATOM 3330 N N . THR A 1 231 ? 84.966 10.443 165.887 1.00 87.07 472 THR A N 1
ATOM 3331 C CA . THR A 1 231 ? 85.208 9.092 166.374 1.00 86.28 472 THR A CA 1
ATOM 3332 C C . THR A 1 231 ? 85.624 9.150 167.840 1.00 93.99 472 THR A C 1
ATOM 3333 O O . THR A 1 231 ? 85.211 8.317 168.647 1.00 90.63 472 THR A O 1
ATOM 3337 N N . ASP A 1 232 ? 86.437 10.147 168.177 1.00 103.86 473 ASP A N 1
ATOM 3338 C CA . ASP A 1 232 ? 86.887 10.340 169.550 1.00 110.39 473 ASP A CA 1
ATOM 3339 C C . ASP A 1 232 ? 85.813 11.045 170.372 1.00 109.95 473 ASP A C 1
ATOM 3340 O O . ASP A 1 232 ? 85.713 12.273 170.356 1.00 111.84 473 ASP A O 1
ATOM 3344 N N . ASP A 1 233 ? 85.015 10.259 171.089 1.00 104.68 474 ASP A N 1
ATOM 3345 C CA . ASP A 1 233 ? 83.927 10.796 171.900 1.00 99.16 474 ASP A CA 1
ATOM 3346 C C . ASP A 1 233 ? 84.393 11.976 172.748 1.00 99.82 474 ASP A C 1
ATOM 3347 O O . ASP A 1 233 ? 83.628 12.906 173.006 1.00 96.55 474 ASP A O 1
ATOM 3351 N N . GLU A 1 234 ? 85.650 11.933 173.178 1.00 104.65 475 GLU A N 1
ATOM 3352 C CA . GLU A 1 234 ? 86.216 13.007 173.983 1.00 107.65 475 GLU A CA 1
ATOM 3353 C C . GLU A 1 234 ? 86.505 14.237 173.125 1.00 107.03 475 GLU A C 1
ATOM 3354 O O . GLU A 1 234 ? 86.132 15.353 173.485 1.00 103.43 475 GLU A O 1
ATOM 3358 N N . ASP A 1 235 ? 87.167 14.026 171.991 1.00 109.67 476 ASP A N 1
ATOM 3359 C CA . ASP A 1 235 ? 87.518 15.122 171.091 1.00 111.82 476 ASP A CA 1
ATOM 3360 C C . ASP A 1 235 ? 86.286 15.942 170.718 1.00 111.36 476 ASP A C 1
ATOM 3361 O O . ASP A 1 235 ? 86.369 17.159 170.546 1.00 111.09 476 ASP A O 1
ATOM 3370 N N . TYR A 1 236 ? 85.148 15.268 170.586 1.00 107.90 477 TYR A N 1
ATOM 3371 C CA . TYR A 1 236 ? 83.883 15.940 170.316 1.00 103.12 477 TYR A CA 1
ATOM 3372 C C . TYR A 1 236 ? 83.533 16.892 171.455 1.00 104.29 477 TYR A C 1
ATOM 3373 O O . TYR A 1 236 ? 83.407 18.100 171.249 1.00 104.32 477 TYR A O 1
ATOM 3391 N N . LYS A 1 237 ? 83.378 16.340 172.655 1.00 103.17 478 LYS A N 1
ATOM 3392 C CA . LYS A 1 237 ? 83.036 17.135 173.829 1.00 99.97 478 LYS A CA 1
ATOM 3393 C C . LYS A 1 237 ? 83.836 18.436 173.879 1.00 102.43 478 LYS A C 1
ATOM 3394 O O . LYS A 1 237 ? 83.299 19.493 174.213 1.00 100.05 478 LYS A O 1
ATOM 3398 N N . ALA A 1 238 ? 85.119 18.353 173.535 1.00 105.73 479 ALA A N 1
ATOM 3399 C CA . ALA A 1 238 ? 85.999 19.518 173.546 1.00 108.27 479 ALA A CA 1
ATOM 3400 C C . ALA A 1 238 ? 85.590 20.523 172.473 1.00 110.92 479 ALA A C 1
ATOM 3401 O O . ALA A 1 238 ? 85.442 21.715 172.746 1.00 108.77 479 ALA A O 1
ATOM 3408 N N . PHE A 1 239 ? 85.412 20.029 171.250 1.00 114.58 480 PHE A N 1
ATOM 3409 C CA . PHE A 1 239 ? 85.010 20.866 170.123 1.00 114.31 480 PHE A CA 1
ATOM 3410 C C . PHE A 1 239 ? 83.689 21.572 170.409 1.00 110.97 480 PHE A C 1
ATOM 3411 O O . PHE A 1 239 ? 83.488 22.722 170.018 1.00 110.72 480 PHE A O 1
ATOM 3428 N N . ASN A 1 240 ? 82.793 20.875 171.100 1.00 106.49 481 ASN A N 1
ATOM 3429 C CA . ASN A 1 240 ? 81.468 21.405 171.400 1.00 101.48 481 ASN A CA 1
ATOM 3430 C C . ASN A 1 240 ? 81.521 22.627 172.317 1.00 102.40 481 ASN A C 1
ATOM 3431 O O . ASN A 1 240 ? 80.658 23.503 172.245 1.00 99.62 481 ASN A O 1
ATOM 3442 N N . GLU A 1 241 ? 82.537 22.685 173.173 1.00 103.00 482 GLU A N 1
ATOM 3443 C CA . GLU A 1 241 ? 82.636 23.740 174.177 1.00 101.69 482 GLU A CA 1
ATOM 3444 C C . GLU A 1 241 ? 83.168 25.059 173.611 1.00 106.16 482 GLU A C 1
ATOM 3445 O O . GLU A 1 241 ? 82.866 26.131 174.137 1.00 104.09 482 GLU A O 1
ATOM 3449 N N . VAL A 1 242 ? 83.953 24.979 172.541 1.00 109.81 483 VAL A N 1
ATOM 3450 C CA . VAL A 1 242 ? 84.621 26.157 171.993 1.00 110.83 483 VAL A CA 1
ATOM 3451 C C . VAL A 1 242 ? 83.846 26.818 170.856 1.00 111.91 483 VAL A C 1
ATOM 3452 O O . VAL A 1 242 ? 84.082 27.983 170.537 1.00 112.13 483 VAL A O 1
ATOM 3458 N N . THR A 1 243 ? 82.922 26.079 170.248 1.00 112.10 484 THR A N 1
ATOM 3459 C CA . THR A 1 243 ? 82.223 26.569 169.062 1.00 111.29 484 THR A CA 1
ATOM 3460 C C . THR A 1 243 ? 80.808 27.063 169.349 1.00 105.33 484 THR A C 1
ATOM 3461 O O . THR A 1 243 ? 80.119 26.550 170.233 1.00 105.62 484 THR A O 1
ATOM 3472 N N . ASP A 1 244 ? 80.387 28.067 168.585 1.00 98.27 485 ASP A N 1
ATOM 3473 C CA . ASP A 1 244 ? 79.025 28.581 168.653 1.00 91.69 485 ASP A CA 1
ATOM 3474 C C . ASP A 1 244 ? 78.179 27.908 167.572 1.00 87.78 485 ASP A C 1
ATOM 3475 O O . ASP A 1 244 ? 78.572 26.875 167.035 1.00 87.28 485 ASP A O 1
ATOM 3484 N N . ILE A 1 245 ? 77.022 28.482 167.255 1.00 84.04 486 ILE A N 1
ATOM 3485 C CA . ILE A 1 245 ? 76.131 27.889 166.258 1.00 77.37 486 ILE A CA 1
ATOM 3486 C C . ILE A 1 245 ? 76.596 28.150 164.826 1.00 79.17 486 ILE A C 1
ATOM 3487 O O . ILE A 1 245 ? 76.560 27.254 163.982 1.00 78.48 486 ILE A O 1
ATOM 3503 N N . LYS A 1 246 ? 77.027 29.377 164.551 1.00 79.66 487 LYS A N 1
ATOM 3504 C CA . LYS A 1 246 ? 77.483 29.736 163.214 1.00 76.92 487 LYS A CA 1
ATOM 3505 C C . LYS A 1 246 ? 78.614 28.811 162.780 1.00 81.33 487 LYS A C 1
ATOM 3506 O O . LYS A 1 246 ? 78.616 28.300 161.660 1.00 80.88 487 LYS A O 1
ATOM 3510 N N . GLU A 1 247 ? 79.573 28.601 163.675 1.00 84.84 488 GLU A N 1
ATOM 3511 C CA . GLU A 1 247 ? 80.693 27.707 163.408 1.00 89.02 488 GLU A CA 1
ATOM 3512 C C . GLU A 1 247 ? 80.201 26.292 163.115 1.00 87.09 488 GLU A C 1
ATOM 3513 O O . GLU A 1 247 ? 80.768 25.591 162.277 1.00 86.79 488 GLU A O 1
ATOM 3517 N N . LYS A 1 248 ? 79.148 25.877 163.814 1.00 83.83 489 LYS A N 1
ATOM 3518 C CA . LYS A 1 248 ? 78.573 24.550 163.616 1.00 79.62 489 LYS A CA 1
ATOM 3519 C C . LYS A 1 248 ? 77.967 2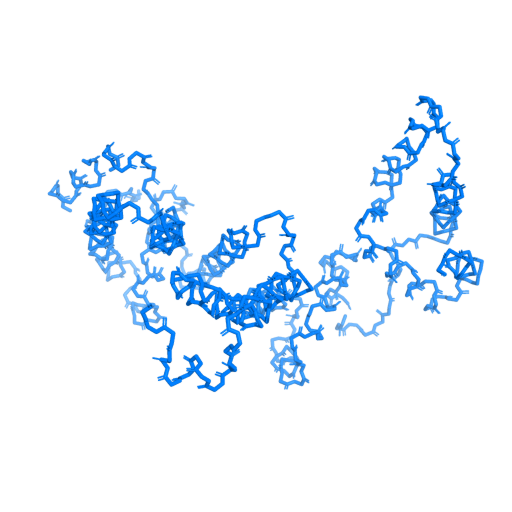4.409 162.220 1.00 77.54 489 LYS A C 1
ATOM 3520 O O . LYS A 1 248 ? 78.109 23.369 161.577 1.00 78.95 489 LYS A O 1
ATOM 3539 N N . GLN A 1 249 ? 77.296 25.459 161.752 1.00 72.66 490 GLN A N 1
ATO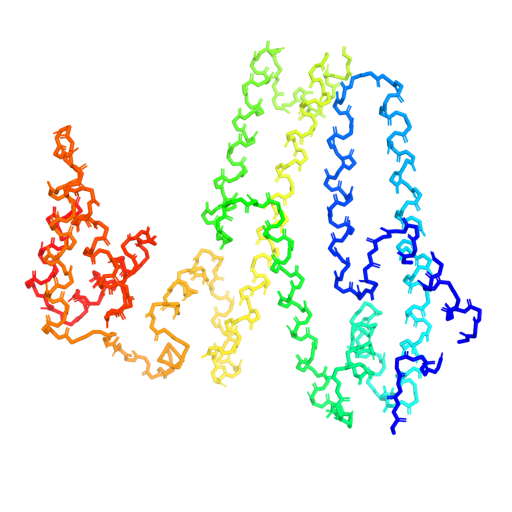M 3540 C CA . GLN A 1 249 ? 76.706 25.456 160.416 1.00 66.37 490 GLN A CA 1
ATOM 3541 C C . GLN A 1 249 ? 77.785 25.269 159.358 1.00 68.08 490 GLN A C 1
ATOM 3542 O O . GLN A 1 249 ? 77.628 24.475 158.431 1.00 61.65 490 GLN A O 1
ATOM 3556 N N . GLN A 1 250 ? 78.879 26.010 159.502 1.00 75.31 491 GLN A N 1
ATOM 3557 C CA . GLN A 1 250 ? 79.986 25.936 158.558 1.00 79.00 491 GLN A CA 1
ATOM 3558 C C . GLN A 1 250 ? 80.490 24.504 158.414 1.00 78.96 491 GLN A C 1
ATOM 3559 O O . GLN A 1 250 ? 80.953 24.107 157.344 1.00 80.73 491 GLN A O 1
ATOM 3573 N N . LEU A 1 251 ? 80.402 23.734 159.494 1.00 75.83 492 LEU A N 1
ATOM 3574 C CA . LEU A 1 251 ? 80.799 22.332 159.455 1.00 77.34 492 LEU A CA 1
ATOM 3575 C C . LEU A 1 251 ? 79.787 21.517 158.664 1.00 70.45 492 LEU A C 1
ATOM 3576 O O . LEU A 1 251 ? 80.158 20.744 157.784 1.00 72.81 492 LEU A O 1
ATOM 3592 N N . ILE A 1 252 ? 78.510 21.686 158.984 1.00 61.97 493 ILE A N 1
ATOM 3593 C CA . ILE A 1 252 ? 77.457 20.980 158.271 1.00 60.99 493 ILE A CA 1
ATOM 3594 C C . ILE A 1 252 ? 77.610 21.231 156.779 1.00 61.09 493 ILE A C 1
ATOM 3595 O O . ILE A 1 252 ? 77.646 20.295 155.983 1.00 63.53 493 ILE A O 1
ATOM 3611 N N . ASP A 1 253 ? 77.708 22.502 156.406 1.00 59.31 494 ASP A N 1
ATOM 3612 C CA . ASP A 1 253 ? 77.919 22.873 155.014 1.00 65.22 494 ASP A CA 1
ATOM 3613 C C . ASP A 1 253 ? 79.157 22.172 154.471 1.00 68.38 494 ASP A C 1
ATOM 3614 O O . ASP A 1 253 ? 79.142 21.627 153.367 1.00 66.10 494 ASP A O 1
ATOM 3623 N N . PHE A 1 254 ? 80.228 22.186 155.257 1.00 69.66 495 PHE A N 1
ATOM 3624 C CA . PHE A 1 254 ? 81.472 21.542 154.862 1.00 73.37 495 PHE A CA 1
ATOM 3625 C C . PHE A 1 254 ? 81.276 20.035 154.707 1.00 72.65 495 PHE A C 1
ATOM 3626 O O . PHE A 1 254 ? 81.900 19.403 153.856 1.00 76.44 495 PHE A O 1
ATOM 3643 N N . LYS A 1 255 ? 80.402 19.467 155.529 1.00 66.35 496 LYS A N 1
ATOM 3644 C CA . LYS A 1 255 ? 80.140 18.035 155.495 1.00 66.52 496 LYS A CA 1
ATOM 3645 C C . LYS A 1 255 ? 79.431 17.648 154.203 1.00 65.92 496 LYS A C 1
ATOM 3646 O O . LYS A 1 255 ? 79.825 16.697 153.527 1.00 66.49 496 LYS A O 1
ATOM 3665 N N . THR A 1 256 ? 78.383 18.395 153.869 1.00 65.07 497 THR A N 1
ATOM 3666 C CA . THR A 1 256 ? 77.553 18.085 152.709 1.00 64.46 497 THR A CA 1
ATOM 3667 C C . THR A 1 256 ? 78.314 18.242 151.396 1.00 63.98 497 THR A C 1
ATOM 3668 O O . THR A 1 256 ? 77.858 17.780 150.350 1.00 64.14 497 THR A O 1
ATOM 3679 N N . TYR A 1 257 ? 79.471 18.894 151.447 1.00 62.43 498 TYR A N 1
ATOM 3680 C CA . TYR A 1 257 ? 80.294 19.061 150.257 1.00 63.04 498 TYR A CA 1
ATOM 3681 C C . TYR A 1 257 ? 81.275 17.900 150.104 1.00 62.52 498 TYR A C 1
ATOM 3682 O O . TYR A 1 257 ? 81.493 17.408 148.998 1.00 61.77 498 TYR A O 1
ATOM 3700 N N . HIS A 1 258 ? 81.852 17.458 151.217 1.00 61.90 499 HIS A N 1
ATOM 3701 C CA . HIS A 1 258 ? 82.846 16.391 151.193 1.00 65.98 499 HIS A CA 1
ATOM 3702 C C . HIS A 1 258 ? 82.242 15.029 151.533 1.00 65.68 499 HIS A C 1
ATOM 3703 O O . HIS A 1 258 ? 82.930 14.010 151.481 1.00 68.12 499 HIS A O 1
ATOM 3718 N N . GLY A 1 259 ? 80.958 15.007 151.873 1.00 62.84 500 GLY A N 1
ATOM 3719 C CA . GLY A 1 259 ? 80.318 13.778 152.307 1.00 61.16 500 GLY A CA 1
ATOM 3720 C C . GLY A 1 259 ? 80.735 13.449 153.726 1.00 64.04 500 GLY A C 1
ATOM 3721 O O . GLY A 1 259 ? 81.671 14.045 154.253 1.00 66.97 500 GLY A O 1
ATOM 3725 N N . THR A 1 260 ? 80.045 12.498 154.346 1.00 65.71 501 THR A N 1
ATOM 3726 C CA . THR A 1 260 ? 80.308 12.153 155.738 1.00 67.24 501 THR A CA 1
ATOM 3727 C C . THR A 1 260 ? 81.658 11.461 155.909 1.00 70.12 501 THR A C 1
ATOM 3728 O O . THR A 1 260 ? 82.497 11.913 156.685 1.00 71.50 501 THR A O 1
ATOM 3739 N N . GLU A 1 261 ? 81.862 10.364 155.186 1.00 71.99 502 GLU A N 1
ATOM 3740 C CA . GLU A 1 261 ? 83.087 9.580 155.319 1.00 76.03 502 GLU A CA 1
ATOM 3741 C C . GLU A 1 261 ? 84.339 10.452 155.344 1.00 77.37 502 GLU A C 1
ATOM 3742 O O . GLU A 1 261 ? 85.081 10.452 156.326 1.00 80.81 502 GLU A O 1
ATOM 3754 N N . ASN A 1 262 ? 84.571 11.192 154.266 1.00 74.70 503 ASN A N 1
ATOM 3755 C CA . ASN A 1 262 ? 85.741 12.055 154.178 1.00 77.13 503 ASN A CA 1
ATOM 3756 C C . ASN A 1 262 ? 85.839 13.001 155.371 1.00 78.40 503 ASN A C 1
ATOM 3757 O O . ASN A 1 262 ? 86.845 13.018 156.081 1.00 84.10 503 ASN A O 1
ATOM 3768 N N . THR A 1 263 ? 84.791 13.790 155.580 1.00 78.67 504 THR A N 1
ATOM 3769 C CA . THR A 1 263 ? 84.778 14.792 156.638 1.00 82.25 504 THR A CA 1
ATOM 3770 C C . THR A 1 263 ? 85.258 14.212 157.964 1.00 85.96 504 THR A C 1
ATOM 3771 O O . THR A 1 263 ? 86.011 14.857 158.693 1.00 88.05 504 THR A O 1
ATOM 3782 N N . ILE A 1 264 ? 84.822 12.995 158.270 1.00 82.99 505 ILE A N 1
ATOM 3783 C CA . ILE A 1 264 ? 85.214 12.331 159.507 1.00 80.76 505 ILE A CA 1
ATOM 3784 C C . ILE A 1 264 ? 86.727 12.158 159.570 1.00 84.18 505 ILE A C 1
ATOM 3785 O O . ILE A 1 264 ? 87.355 12.467 160.583 1.00 89.20 505 ILE A O 1
ATOM 3801 N N . GLU A 1 265 ? 87.307 11.662 158.482 1.00 83.66 506 GLU A N 1
ATOM 3802 C CA . GLU A 1 265 ? 88.743 11.437 158.415 1.00 87.43 506 GLU A CA 1
ATOM 3803 C C . GLU A 1 265 ? 89.508 12.754 158.475 1.00 89.71 506 GLU A C 1
ATOM 3804 O O . GLU A 1 265 ? 90.611 12.812 159.012 1.00 94.02 506 GLU A O 1
ATOM 3832 N N . LEU A 1 267 ? 88.976 15.688 160.081 1.00 100.24 508 LEU A N 1
ATOM 3833 C CA . LEU A 1 267 ? 89.124 16.395 161.351 1.00 103.82 508 LEU A CA 1
ATOM 3834 C C . LEU A 1 267 ? 89.899 15.588 162.390 1.00 105.89 508 LEU A C 1
ATOM 3835 O O . LEU A 1 267 ? 90.426 16.152 163.351 1.00 106.01 508 LEU A O 1
ATOM 3851 N N . GLU A 1 268 ? 89.977 14.276 162.194 1.00 104.69 509 GLU A N 1
ATOM 3852 C CA . GLU A 1 268 ? 90.751 13.422 163.088 1.00 107.01 509 GLU A CA 1
ATOM 3853 C C . GLU A 1 268 ? 92.166 13.230 162.548 1.00 108.45 509 GLU A C 1
ATOM 3854 O O . GLU A 1 268 ? 93.118 13.097 163.317 1.00 114.06 509 GLU A O 1
ATOM 3866 N N . THR A 1 269 ? 92.297 13.221 161.225 1.00 104.46 510 THR A N 1
ATOM 3867 C CA . THR A 1 269 ? 93.607 13.178 160.585 1.00 104.09 510 THR A CA 1
ATOM 3868 C C . THR A 1 269 ? 94.218 14.575 160.574 1.00 101.64 510 THR A C 1
ATOM 3869 O O . THR A 1 269 ? 95.436 14.734 160.643 1.00 104.65 510 THR A O 1
ATOM 3880 N N . GLY A 1 270 ? 93.360 15.587 160.488 1.00 99.96 511 GLY A N 1
ATOM 3881 C CA . GLY A 1 270 ? 93.801 16.969 160.485 1.00 103.92 511 GLY A CA 1
ATOM 3882 C C . GLY A 1 270 ? 94.301 17.434 159.129 1.00 107.69 511 GLY A C 1
ATOM 3883 O O . GLY A 1 270 ? 94.667 18.598 158.965 1.00 105.64 511 GLY A O 1
ATOM 3887 N N . ASN A 1 271 ? 94.303 16.532 158.151 1.00 110.90 512 ASN A N 1
ATOM 3888 C CA . ASN A 1 271 ? 94.806 16.854 156.822 1.00 114.11 512 ASN A CA 1
ATOM 3889 C C . ASN A 1 271 ? 93.669 17.087 155.840 1.00 110.82 512 ASN A C 1
ATOM 3890 O O . ASN A 1 271 ? 92.635 16.423 155.900 1.00 108.36 512 ASN A O 1
ATOM 3901 N N . PHE A 1 272 ? 93.874 18.032 154.932 1.00 108.25 513 PHE A N 1
ATOM 3902 C CA . PHE A 1 272 ? 92.853 18.379 153.954 1.00 101.83 513 PHE A CA 1
ATOM 3903 C C . PHE A 1 272 ? 92.754 17.330 152.846 1.00 99.09 513 PHE A C 1
ATOM 3904 O O . PHE A 1 272 ? 93.707 16.602 152.585 1.00 101.75 513 PHE A O 1
ATOM 3921 N N . ILE A 1 273 ? 91.598 17.268 152.193 1.00 94.78 514 ILE A N 1
ATOM 3922 C CA . ILE A 1 273 ? 91.370 16.331 151.096 1.00 92.32 514 ILE A CA 1
ATOM 3923 C C . ILE A 1 273 ? 90.527 17.007 150.017 1.00 93.18 514 ILE A C 1
ATOM 3924 O O . ILE A 1 273 ? 89.559 17.694 150.338 1.00 93.01 514 ILE A O 1
ATOM 3940 N N . PRO A 1 274 ? 90.882 16.813 148.735 1.00 56.82 515 PRO A N 1
ATOM 3941 C CA . PRO A 1 274 ? 90.116 17.455 147.664 1.00 62.42 515 PRO A CA 1
ATOM 3942 C C . PRO A 1 274 ? 88.998 16.571 147.108 1.00 60.93 515 PRO A C 1
ATOM 3943 O O . PRO A 1 274 ? 89.233 15.413 146.757 1.00 65.66 515 PRO A O 1
ATOM 3954 N N . LYS A 1 275 ? 87.790 17.121 147.040 1.00 79.12 516 LYS A N 1
ATOM 3955 C CA . LYS A 1 275 ? 86.649 16.415 146.469 1.00 72.46 516 LYS A CA 1
ATOM 3956 C C . LYS A 1 275 ? 86.837 16.131 144.981 1.00 70.24 516 LYS A C 1
ATOM 3957 O O . LYS A 1 275 ? 86.370 15.109 144.475 1.00 66.44 516 LYS A O 1
ATOM 3976 N N . TYR A 1 276 ? 87.527 17.030 144.285 1.00 72.50 517 TYR A N 1
ATOM 3977 C CA . TYR A 1 276 ? 87.666 16.936 142.834 1.00 74.84 517 TYR A CA 1
ATOM 3978 C C . TYR A 1 276 ? 89.109 16.770 142.377 1.00 79.15 517 TYR A C 1
ATOM 3979 O O . TYR A 1 276 ? 90.051 17.056 143.116 1.00 80.35 517 TYR A O 1
ATOM 3997 N N . SER A 1 277 ? 89.263 16.301 141.143 1.00 80.15 518 SER A N 1
ATOM 3998 C CA . SER A 1 277 ? 90.564 16.215 140.499 1.00 78.72 518 SER A CA 1
ATOM 3999 C C . SER A 1 277 ? 90.960 17.597 140.001 1.00 75.40 518 SER A C 1
ATOM 4000 O O . SER A 1 277 ? 90.131 18.504 139.956 1.00 75.55 518 SER A O 1
ATOM 4008 N N . ASP A 1 278 ? 92.224 17.762 139.629 1.00 75.89 519 ASP A N 1
ATOM 4009 C CA . ASP A 1 278 ? 92.679 19.032 139.078 1.00 77.44 519 ASP A CA 1
ATOM 4010 C C . ASP A 1 278 ? 92.008 19.290 137.735 1.00 73.42 519 ASP A C 1
ATOM 4011 O O . ASP A 1 278 ? 91.640 20.423 137.422 1.00 70.05 519 ASP A O 1
ATOM 4020 N N . GLU A 1 279 ? 91.848 18.233 136.945 1.00 75.55 520 GLU A N 1
ATOM 4021 C CA . GLU A 1 279 ? 91.190 18.344 135.650 1.00 74.70 520 GLU A CA 1
ATOM 4022 C C . GLU A 1 279 ? 89.734 18.751 135.834 1.00 69.20 520 GLU A C 1
ATOM 4023 O O . GLU A 1 279 ? 89.294 19.773 135.306 1.00 64.90 520 GLU A O 1
ATOM 4027 N N . ASP A 1 280 ? 88.992 17.947 136.591 1.00 66.57 521 ASP A N 1
ATOM 4028 C CA . ASP A 1 280 ? 87.585 18.223 136.855 1.00 64.66 521 ASP A CA 1
ATOM 4029 C C . ASP A 1 280 ? 87.402 19.631 137.409 1.00 61.76 521 ASP A C 1
ATOM 4030 O O . ASP A 1 280 ? 86.542 20.380 136.948 1.00 60.22 521 ASP A O 1
ATOM 4039 N N . ARG A 1 281 ? 88.216 19.986 138.397 1.00 61.05 522 ARG A N 1
ATOM 4040 C CA . ARG A 1 281 ? 88.109 21.290 139.040 1.00 64.00 522 ARG A CA 1
ATOM 4041 C C . ARG A 1 281 ? 88.170 22.405 138.001 1.00 64.70 522 ARG A C 1
ATOM 4042 O O . ARG A 1 281 ? 87.392 23.357 138.053 1.00 58.57 522 ARG A O 1
ATOM 4063 N N . LYS A 1 282 ? 89.093 22.277 137.054 1.00 66.78 523 LYS A N 1
ATOM 4064 C CA . LYS A 1 282 ? 89.237 23.265 135.993 1.00 63.91 523 LYS A CA 1
ATOM 4065 C C . LYS A 1 282 ? 87.960 23.332 135.162 1.00 62.12 523 LYS A C 1
ATOM 4066 O O . LYS A 1 282 ? 87.444 24.415 134.889 1.00 61.90 523 LYS A O 1
ATOM 4070 N N . TYR A 1 283 ? 87.454 22.166 134.770 1.00 59.25 524 TYR A N 1
ATOM 4071 C CA . TYR A 1 283 ? 86.232 22.080 133.978 1.00 56.02 524 TYR A CA 1
ATOM 4072 C C . TYR A 1 283 ? 85.093 22.844 134.648 1.00 56.45 524 TYR A C 1
ATOM 4073 O O . TYR A 1 283 ? 84.475 23.719 134.042 1.00 56.61 524 TYR A O 1
ATOM 4091 N N . ILE A 1 284 ? 84.828 22.503 135.906 1.00 54.52 525 ILE A N 1
ATOM 4092 C CA . ILE A 1 284 ? 83.704 23.067 136.645 1.00 51.06 525 ILE A CA 1
ATOM 4093 C C . ILE A 1 284 ? 83.750 24.591 136.662 1.00 54.38 525 ILE A C 1
ATOM 4094 O O . ILE A 1 284 ? 82.756 25.250 136.362 1.00 56.30 525 ILE A O 1
ATOM 4110 N N . THR A 1 285 ? 84.902 25.150 137.016 1.00 58.70 526 THR A N 1
ATOM 4111 C CA . THR A 1 285 ? 85.049 26.598 137.081 1.00 61.56 526 THR A CA 1
ATOM 4112 C C . THR A 1 285 ? 84.705 27.230 135.739 1.00 61.22 526 THR A C 1
ATOM 4113 O O . THR A 1 285 ? 83.930 28.182 135.673 1.00 61.97 526 THR A O 1
ATOM 4124 N N . GLU A 1 286 ? 85.280 26.690 134.670 1.00 61.67 527 GLU A N 1
ATOM 4125 C CA . GLU A 1 286 ? 85.035 27.204 133.329 1.00 61.78 527 GLU A CA 1
ATOM 4126 C C . GLU A 1 286 ? 83.540 27.260 133.039 1.00 60.34 527 GLU A C 1
ATOM 4127 O O . GLU A 1 286 ? 83.032 28.272 132.556 1.00 61.43 527 GLU A O 1
ATOM 4139 N N . GLN A 1 287 ? 82.842 26.169 133.340 1.00 54.51 528 GLN A N 1
ATOM 4140 C CA . GLN A 1 287 ? 81.402 26.091 133.112 1.00 54.77 528 GLN A CA 1
ATOM 4141 C C . GLN A 1 287 ? 80.651 27.158 133.899 1.00 54.60 528 GLN A C 1
ATOM 4142 O O . GLN A 1 287 ? 79.784 27.843 133.361 1.00 55.08 528 GLN A O 1
ATOM 4156 N N . VAL A 1 288 ? 80.980 27.292 135.176 1.00 51.66 529 VAL A N 1
ATOM 4157 C CA . VAL A 1 288 ? 80.390 28.334 135.996 1.00 56.40 529 VAL A CA 1
ATOM 4158 C C . VAL A 1 288 ? 80.487 29.677 135.276 1.00 61.99 529 VAL A C 1
ATOM 4159 O O . VAL A 1 288 ? 79.539 30.463 135.275 1.00 62.64 529 VAL A O 1
ATOM 4172 N N . LYS A 1 289 ? 81.636 29.930 134.658 1.00 63.37 530 LYS A N 1
ATOM 4173 C CA . LYS A 1 289 ? 81.851 31.164 133.913 1.00 65.85 530 LYS A CA 1
ATOM 4174 C C . LYS A 1 289 ? 80.895 31.248 132.725 1.00 66.58 530 LYS A C 1
ATOM 4175 O O . LYS A 1 289 ? 80.411 32.327 132.384 1.00 71.32 530 LYS A O 1
ATOM 4179 N N . LEU A 1 290 ? 80.631 30.106 132.097 1.00 61.82 531 LEU A N 1
ATOM 4180 C CA . LEU A 1 290 ? 79.723 30.041 130.952 1.00 64.04 531 LEU A CA 1
ATOM 4181 C C . LEU A 1 290 ? 78.293 30.418 131.328 1.00 67.05 531 LEU A C 1
ATOM 4182 O O . LEU A 1 290 ? 77.599 31.088 130.562 1.00 68.10 531 LEU A O 1
ATOM 4198 N N . LEU A 1 291 ? 77.849 29.979 132.501 1.00 66.23 532 LEU A N 1
ATOM 4199 C CA . LEU A 1 291 ? 76.493 30.266 132.954 1.00 65.80 532 LEU A CA 1
ATOM 4200 C C . LEU A 1 291 ? 76.340 31.740 133.311 1.00 74.18 532 LEU A C 1
ATOM 4201 O O . LEU A 1 291 ? 75.411 32.400 132.848 1.00 79.37 532 LEU A O 1
ATOM 4217 N N . GLN A 1 292 ? 77.252 32.254 134.131 1.00 77.19 533 GLN A N 1
ATOM 4218 C CA . GLN A 1 292 ? 77.225 33.664 134.503 1.00 85.44 533 GLN A CA 1
ATOM 4219 C C . GLN A 1 292 ? 77.319 34.536 133.258 1.00 87.58 533 GLN A C 1
ATOM 4220 O O . GLN A 1 292 ? 76.586 35.513 133.112 1.00 91.10 533 GLN A O 1
ATOM 4234 N N . GLU A 1 293 ? 78.232 34.172 132.364 1.00 87.63 534 GLU A N 1
ATOM 4235 C CA . GLU A 1 293 ? 78.430 34.899 131.117 1.00 89.06 534 GLU A CA 1
ATOM 4236 C C . GLU A 1 293 ? 77.150 34.913 130.288 1.00 88.58 534 GLU A C 1
ATOM 4237 O O . GLU A 1 293 ? 76.837 35.904 129.628 1.00 92.36 534 GLU A O 1
ATOM 4249 N N . LYS A 1 294 ? 76.413 33.807 130.329 1.00 86.37 535 LYS A N 1
ATOM 4250 C CA . LYS A 1 294 ? 75.162 33.686 129.591 1.00 86.03 535 LYS A CA 1
ATOM 4251 C C . LYS A 1 294 ? 73.970 33.841 130.529 1.00 87.34 535 LYS A C 1
ATOM 4252 O O . LYS A 1 294 ? 72.896 33.296 130.273 1.00 83.67 535 LYS A O 1
ATOM 4256 N N . GLU A 1 295 ? 74.167 34.583 131.615 1.00 92.31 536 GLU A N 1
ATOM 4257 C CA . GLU A 1 295 ? 73.114 34.800 132.599 1.00 94.70 536 GLU A CA 1
ATOM 4258 C C . GLU A 1 295 ? 72.466 36.165 132.400 1.00 103.86 536 GLU A C 1
ATOM 4259 O O . GLU A 1 295 ? 71.385 36.425 132.926 1.00 107.06 536 GLU A O 1
ATOM 4271 N N . PHE A 1 296 ? 73.123 37.032 131.635 1.00 108.66 537 PHE A N 1
ATOM 4272 C CA . PHE A 1 296 ? 72.619 38.382 131.417 1.00 116.14 537 PHE A CA 1
ATOM 4273 C C . PHE A 1 296 ? 72.455 38.680 129.928 1.00 117.18 537 PHE A C 1
ATOM 4274 O O . PHE A 1 296 ? 72.314 39.835 129.530 1.00 121.25 537 PHE A O 1
ATOM 4291 N N . LYS A 1 297 ? 72.475 37.632 129.111 1.00 113.15 538 LYS A N 1
ATOM 4292 C CA . LYS A 1 297 ? 72.227 37.774 127.682 1.00 112.99 538 LYS A CA 1
ATOM 4293 C C . LYS A 1 297 ? 70.779 38.201 127.465 1.00 117.07 538 LYS A C 1
ATOM 4294 O O . LYS A 1 297 ? 69.866 37.397 12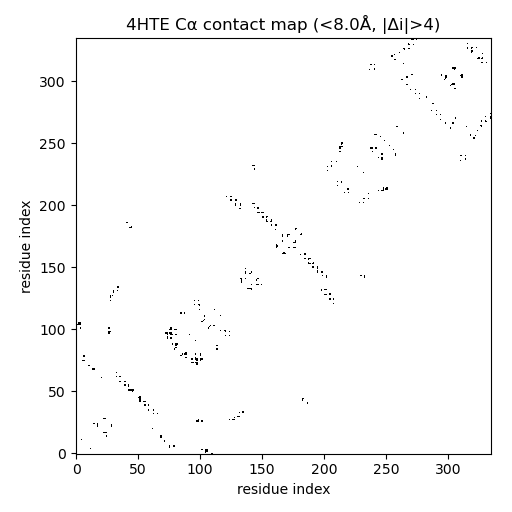7.646 1.00 113.72 538 LYS A O 1
ATOM 4298 N N . PRO A 1 298 ? 70.562 39.470 127.075 1.00 122.77 539 PRO A N 1
ATOM 4299 C CA . PRO A 1 298 ? 69.199 40.006 126.964 1.00 126.51 539 PRO A CA 1
ATOM 4300 C C . PRO A 1 298 ? 68.329 39.228 125.979 1.00 127.50 539 PRO A C 1
ATOM 4301 O O . PRO A 1 298 ? 68.817 38.791 124.935 1.00 123.69 539 PRO A O 1
ATOM 4312 N N . ASN A 1 299 ? 67.052 39.064 126.315 1.00 132.33 540 ASN A N 1
ATOM 4313 C CA . ASN A 1 299 ? 66.119 38.339 125.462 1.00 130.58 540 ASN A CA 1
ATOM 4314 C C . ASN A 1 299 ? 66.687 36.986 125.051 1.00 120.67 540 ASN A C 1
ATOM 4315 O O . ASN A 1 299 ? 66.970 36.753 123.876 1.00 123.03 540 ASN A O 1
ATOM 4319 N N . LYS A 1 300 ? 66.854 36.099 126.026 1.00 105.19 541 LYS A N 1
ATOM 4320 C CA . LYS A 1 300 ? 67.436 34.787 125.772 1.00 91.23 541 LYS A CA 1
ATOM 4321 C C . LYS A 1 300 ? 66.544 33.947 124.861 1.00 87.41 541 LYS A C 1
ATOM 4322 O O . LYS A 1 300 ? 65.320 33.938 125.004 1.00 84.98 541 LYS A O 1
ATOM 4326 N N . ASN A 1 301 ? 67.171 33.248 123.919 1.00 86.61 542 ASN A N 1
ATOM 4327 C CA . ASN A 1 301 ? 66.467 32.339 123.023 1.00 84.90 542 ASN A CA 1
ATOM 4328 C C . ASN A 1 301 ? 66.084 31.056 123.757 1.00 83.14 542 ASN A C 1
ATOM 4329 O O . ASN A 1 301 ? 66.613 30.766 124.831 1.00 82.57 542 ASN A O 1
ATOM 4340 N N . GLN A 1 302 ? 65.155 30.295 123.184 1.00 82.45 543 GLN A N 1
ATOM 4341 C CA . GLN A 1 302 ? 64.755 29.016 123.761 1.00 76.41 543 GLN A CA 1
ATOM 4342 C C . GLN A 1 302 ? 65.969 28.111 123.971 1.00 72.86 543 GLN A C 1
ATOM 4343 O O . GLN A 1 302 ? 66.048 27.388 124.966 1.00 68.00 543 GLN A O 1
ATOM 4347 N N . HIS A 1 303 ? 66.911 28.152 123.030 1.00 74.97 544 HIS A N 1
ATOM 4348 C CA . HIS A 1 303 ? 68.149 27.381 123.146 1.00 70.33 544 HIS A CA 1
ATOM 4349 C C . HIS A 1 303 ? 69.006 27.903 124.292 1.00 68.00 544 HIS A C 1
ATOM 4350 O O . HIS A 1 303 ? 69.530 27.126 125.088 1.00 64.86 544 HIS A O 1
ATOM 4365 N N . ASP A 1 304 ? 69.143 29.221 124.373 1.00 67.69 545 ASP A N 1
ATOM 4366 C CA . ASP A 1 304 ? 69.921 29.842 125.437 1.00 67.85 545 ASP A CA 1
ATOM 4367 C C . ASP A 1 304 ? 69.409 29.373 126.795 1.00 63.87 545 ASP A C 1
ATOM 4368 O O . ASP A 1 304 ? 70.180 29.212 127.740 1.00 58.13 545 ASP A O 1
ATOM 4377 N N . LYS A 1 305 ? 68.103 29.146 126.882 1.00 64.42 546 LYS A N 1
ATOM 4378 C CA . LYS A 1 305 ? 67.500 28.662 128.115 1.00 65.70 546 LYS A CA 1
ATOM 4379 C C . LYS A 1 305 ? 67.821 27.186 128.310 1.00 59.89 546 LYS A C 1
ATOM 4380 O O . LYS A 1 305 ? 68.035 26.729 129.434 1.00 57.90 546 LYS A O 1
ATOM 4384 N N . PHE A 1 306 ? 67.858 26.441 127.211 1.00 54.57 547 PHE A N 1
ATOM 4385 C CA . PHE A 1 306 ? 68.148 25.017 127.279 1.00 49.52 547 PHE A CA 1
ATOM 4386 C C . PHE A 1 306 ? 69.615 24.760 127.585 1.00 44.90 547 PHE A C 1
ATOM 4387 O O . PHE A 1 306 ? 69.946 23.878 128.373 1.00 45.18 547 PHE A O 1
ATOM 4404 N N . VAL A 1 307 ? 70.496 25.528 126.956 1.00 52.57 548 VAL A N 1
ATOM 4405 C CA . VAL A 1 307 ? 71.924 25.342 127.150 1.00 50.92 548 VAL A CA 1
ATOM 4406 C C . VAL A 1 307 ? 72.293 25.676 128.586 1.00 49.84 548 VAL A C 1
ATOM 4407 O O . VAL A 1 307 ? 73.127 25.008 129.198 1.00 46.90 548 VAL A O 1
ATOM 4420 N N . PHE A 1 308 ? 71.657 26.711 129.119 1.00 55.71 549 PHE A N 1
ATOM 4421 C CA . PHE A 1 308 ? 71.877 27.112 130.497 1.00 57.10 549 PHE A CA 1
ATOM 4422 C C . PHE A 1 308 ? 71.551 25.946 131.422 1.00 53.08 549 PHE A C 1
ATOM 4423 O O . PHE A 1 308 ? 72.317 25.627 132.331 1.00 51.08 549 PHE A O 1
ATOM 4440 N N . GLY A 1 309 ? 70.414 25.304 131.172 1.00 50.83 550 GLY A N 1
ATOM 4441 C CA . GLY A 1 309 ? 69.967 24.187 131.984 1.00 46.27 550 GLY A CA 1
ATOM 4442 C C . GLY A 1 309 ? 70.716 22.907 131.668 1.00 45.19 550 GLY A C 1
ATOM 4443 O O . GLY A 1 309 ? 70.902 22.056 132.537 1.00 44.93 550 GLY A O 1
ATOM 4447 N N . ALA A 1 310 ? 71.148 22.768 130.421 1.00 48.57 551 ALA A N 1
ATOM 4448 C CA . ALA A 1 310 ? 71.886 21.584 130.003 1.00 46.54 551 ALA A CA 1
ATOM 4449 C C . ALA A 1 310 ? 73.213 21.499 130.749 1.00 43.56 551 ALA A C 1
ATOM 4450 O O . ALA A 1 310 ? 73.639 20.417 131.153 1.00 41.85 551 ALA A O 1
ATOM 4457 N N . ILE A 1 311 ? 73.861 22.645 130.934 1.00 40.75 552 ILE A N 1
ATOM 4458 C CA . ILE A 1 311 ? 75.146 22.688 131.621 1.00 42.30 552 ILE A CA 1
ATOM 4459 C C . ILE A 1 311 ? 74.987 22.339 133.096 1.00 42.94 552 ILE A C 1
ATOM 4460 O O . ILE A 1 311 ? 75.735 21.519 133.626 1.00 40.69 552 ILE A O 1
ATOM 4476 N N . GLN A 1 312 ? 74.014 22.962 133.754 1.00 45.61 553 GLN A N 1
ATOM 4477 C CA . GLN A 1 312 ? 73.745 22.679 135.158 1.00 43.30 553 GLN A CA 1
ATOM 4478 C C . GLN A 1 312 ? 73.480 21.194 135.351 1.00 42.72 553 GLN A C 1
ATOM 4479 O O . GLN A 1 312 ? 74.096 20.545 136.194 1.00 45.43 553 GLN A O 1
ATOM 4493 N N . LYS A 1 313 ? 72.550 20.666 134.564 1.00 41.18 554 LYS A N 1
ATOM 4494 C CA . LYS A 1 313 ? 72.193 19.257 134.627 1.00 40.58 554 LYS A CA 1
ATOM 4495 C C . LYS A 1 313 ? 73.433 18.375 134.586 1.00 40.79 554 LYS A C 1
ATOM 4496 O O . LYS A 1 313 ? 73.590 17.473 135.409 1.00 41.32 554 LYS A O 1
ATOM 4515 N N . LYS A 1 314 ? 74.313 18.642 133.628 1.00 43.59 555 LYS A N 1
ATOM 4516 C CA . LYS A 1 314 ? 75.534 17.860 133.480 1.00 42.18 555 LYS A CA 1
ATOM 4517 C C . LYS A 1 314 ? 76.418 18.000 134.715 1.00 43.78 555 LYS A C 1
ATOM 4518 O O . LYS A 1 314 ? 76.805 17.006 135.321 1.00 47.21 555 LYS A O 1
ATOM 4537 N N . LEU A 1 315 ? 76.733 19.240 135.077 1.00 45.79 556 LEU A N 1
ATOM 4538 C CA . LEU A 1 315 ? 77.558 19.524 136.248 1.00 42.90 556 LEU A CA 1
ATOM 4539 C C . LEU A 1 315 ? 77.111 18.725 137.467 1.00 47.12 556 LEU A C 1
ATOM 4540 O O . LEU A 1 315 ? 77.923 18.084 138.133 1.00 54.45 556 LEU A O 1
ATOM 4556 N N . LEU A 1 316 ? 75.816 18.772 137.758 1.00 43.48 557 LEU A N 1
ATOM 4557 C CA . LEU A 1 316 ? 75.269 18.094 138.926 1.00 44.74 557 LEU A CA 1
ATOM 4558 C C . LEU A 1 316 ? 75.328 16.579 138.763 1.00 50.91 557 LEU A C 1
ATOM 4559 O O . LEU A 1 316 ? 75.712 15.861 139.685 1.00 58.85 557 LEU A O 1
ATOM 4575 N N . SER A 1 317 ? 74.946 16.101 137.584 1.00 50.89 558 SER A N 1
ATOM 4576 C CA . SER A 1 317 ? 74.909 14.670 137.306 1.00 54.39 558 SER A CA 1
ATOM 4577 C C . SER A 1 317 ? 76.307 14.063 137.292 1.00 58.76 558 SER A C 1
ATOM 4578 O O . SER A 1 317 ? 76.575 13.083 137.985 1.00 64.35 558 SER A O 1
ATOM 4586 N N . GLU A 1 318 ? 77.193 14.655 136.498 1.00 61.91 559 GLU A N 1
ATOM 4587 C CA . GLU A 1 318 ? 78.540 14.129 136.308 1.00 63.48 559 GLU A CA 1
ATOM 4588 C C . GLU A 1 318 ? 79.466 14.361 137.508 1.00 62.97 559 GLU A C 1
ATOM 4589 O O . GLU A 1 318 ? 80.210 13.463 137.901 1.00 68.20 559 GLU A O 1
ATOM 4601 N N . TYR A 1 319 ? 79.412 15.556 138.092 1.00 58.29 560 TYR A N 1
ATOM 4602 C CA . TYR A 1 319 ? 80.417 15.986 139.064 1.00 63.78 560 TYR A CA 1
ATOM 4603 C C . TYR A 1 319 ? 79.891 16.115 140.495 1.00 63.32 560 TYR A C 1
ATOM 4604 O O . TYR A 1 319 ? 80.667 16.019 141.445 1.00 70.05 560 TYR A O 1
ATOM 4622 N N . ASP A 1 320 ? 78.584 16.312 140.653 1.00 55.62 561 ASP A N 1
ATOM 4623 C CA . ASP A 1 320 ? 78.005 16.545 141.976 1.00 55.84 561 ASP A CA 1
ATOM 4624 C C . ASP A 1 320 ? 78.181 18.014 142.349 1.00 53.83 561 ASP A C 1
ATOM 4625 O O . ASP A 1 320 ? 78.378 18.352 143.516 1.00 58.94 561 ASP A O 1
ATOM 4634 N N . PHE A 1 321 ? 78.109 18.884 141.347 1.00 48.59 562 PHE A N 1
ATOM 4635 C CA . PHE A 1 321 ? 78.257 20.317 141.564 1.00 51.54 562 PHE A CA 1
ATOM 4636 C C . PHE A 1 321 ? 76.905 21.016 141.484 1.00 53.93 562 PHE A C 1
ATOM 4637 O O . PHE A 1 321 ? 76.241 20.988 140.447 1.00 55.56 562 PHE A O 1
ATOM 4654 N N . ASP A 1 322 ? 76.501 21.642 142.585 1.00 53.56 563 ASP A N 1
ATOM 4655 C CA . ASP A 1 322 ? 75.225 22.345 142.642 1.00 52.52 563 ASP A CA 1
ATOM 4656 C C . ASP A 1 322 ? 75.433 23.852 142.554 1.00 58.43 563 ASP A C 1
ATOM 4657 O O . ASP A 1 322 ? 75.594 24.527 143.571 1.00 63.47 563 ASP A O 1
ATOM 4666 N N . TYR A 1 323 ? 75.428 24.375 141.332 1.00 55.50 564 TYR A N 1
ATOM 4667 C CA . TYR A 1 323 ? 75.609 25.806 141.111 1.00 57.67 564 TYR A CA 1
ATOM 4668 C C . TYR A 1 323 ? 74.529 26.599 141.837 1.00 59.32 564 TYR A C 1
ATOM 4669 O O . TYR A 1 323 ? 74.798 27.659 142.403 1.00 66.09 564 TYR A O 1
ATOM 4687 N N . SER A 1 324 ? 73.306 26.079 141.817 1.00 56.23 565 SER A N 1
ATOM 4688 C CA . SER A 1 324 ? 72.183 26.734 142.479 1.00 58.98 565 SER A CA 1
ATOM 4689 C C . SER A 1 324 ? 72.471 26.861 143.970 1.00 66.71 565 SER A C 1
ATOM 4690 O O . SER A 1 324 ? 72.314 27.933 144.557 1.00 69.65 565 SER A O 1
ATOM 4698 N N . ASP A 1 325 ? 72.894 25.751 144.569 1.00 70.57 566 ASP A N 1
ATOM 4699 C CA . ASP A 1 325 ? 73.201 25.696 145.993 1.00 71.43 566 ASP A CA 1
ATOM 4700 C C . ASP A 1 325 ? 74.074 26.875 146.404 1.00 69.30 566 ASP A C 1
ATOM 4701 O O . ASP A 1 325 ? 73.733 27.621 147.321 1.00 72.66 566 ASP A O 1
ATOM 4710 N N . ASN A 1 326 ? 75.202 27.031 145.720 1.00 63.60 567 ASN A N 1
ATOM 4711 C CA . ASN A 1 326 ? 76.148 28.102 146.013 1.00 66.19 567 ASN A CA 1
ATOM 4712 C C . ASN A 1 326 ? 77.093 27.723 147.150 1.00 62.34 567 ASN A C 1
ATOM 4713 O O . ASN A 1 326 ? 78.081 28.411 147.403 1.00 59.22 567 ASN A O 1
ATOM 4724 N N . ASN A 1 327 ? 76.788 26.628 147.836 1.00 61.71 568 ASN A N 1
ATOM 4725 C CA . ASN A 1 327 ? 77.684 26.103 148.852 1.00 63.54 568 ASN A CA 1
ATOM 4726 C C . ASN A 1 327 ? 78.798 25.318 148.183 1.00 63.98 568 ASN A C 1
ATOM 4727 O O . ASN A 1 327 ? 79.961 25.410 148.575 1.00 66.53 568 ASN A O 1
ATOM 4738 N N . ASP A 1 328 ? 78.436 24.549 147.161 1.00 60.77 569 ASP A N 1
ATOM 4739 C CA . ASP A 1 328 ? 79.420 23.810 146.386 1.00 59.64 569 ASP A CA 1
ATOM 4740 C C . ASP A 1 328 ? 80.490 24.759 145.866 1.00 62.39 569 ASP A C 1
ATOM 4741 O O . ASP A 1 328 ? 81.681 24.455 145.930 1.00 66.03 569 ASP A O 1
ATOM 4750 N N . LEU A 1 329 ? 80.065 25.914 145.362 1.00 58.98 570 LEU A N 1
ATOM 4751 C CA . LEU A 1 329 ? 80.997 26.886 144.800 1.00 62.02 570 LEU A CA 1
ATOM 4752 C C . LEU A 1 329 ? 81.906 27.457 145.885 1.00 65.44 570 LEU A C 1
ATOM 4753 O O . LEU A 1 329 ? 83.108 27.620 145.677 1.00 64.70 570 LEU A O 1
ATOM 4769 N N . LYS A 1 330 ? 81.325 27.761 147.041 1.00 65.59 571 LYS A N 1
ATOM 4770 C CA . LYS A 1 330 ? 82.084 28.318 148.155 1.00 67.54 571 LYS A CA 1
ATOM 4771 C C . LYS A 1 330 ? 83.226 27.390 148.546 1.00 67.66 571 LYS A C 1
ATOM 4772 O O . LYS A 1 330 ? 84.366 27.826 148.704 1.00 71.81 571 LYS A O 1
ATOM 4776 N N . HIS A 1 331 ? 82.917 26.107 148.696 1.00 66.07 572 HIS A N 1
ATOM 4777 C CA . HIS A 1 331 ? 83.912 25.131 149.121 1.00 67.29 572 HIS A CA 1
ATOM 4778 C C . HIS A 1 331 ? 84.860 24.760 147.990 1.00 71.09 572 HIS A C 1
ATOM 4779 O O . HIS A 1 331 ? 85.970 24.292 148.236 1.00 77.66 572 HIS A O 1
ATOM 4794 N N . LEU A 1 332 ? 84.426 24.973 146.753 1.00 67.25 573 LEU A N 1
ATOM 4795 C CA . LEU A 1 332 ? 85.295 24.751 145.607 1.00 68.51 573 LEU A CA 1
ATOM 4796 C C . LEU A 1 332 ? 86.461 25.727 145.679 1.00 75.41 573 LEU A C 1
ATOM 4797 O O . LEU A 1 332 ? 87.618 25.343 145.522 1.00 77.67 573 LEU A O 1
ATOM 4813 N N . TYR A 1 333 ? 86.140 26.997 145.906 1.00 78.50 574 TYR A N 1
ATOM 4814 C CA . TYR A 1 333 ? 87.153 28.026 146.108 1.00 83.54 574 TYR A CA 1
ATOM 4815 C C . TYR A 1 333 ? 88.088 27.586 147.227 1.00 87.61 574 TYR A C 1
ATOM 4816 O O . TYR A 1 333 ? 89.306 27.561 147.060 1.00 93.45 574 TYR A O 1
ATOM 4834 N N . GLN A 1 334 ? 87.511 27.224 148.367 1.00 84.72 575 GLN A N 1
ATOM 4835 C CA . GLN A 1 334 ? 88.288 26.755 149.502 1.00 87.12 575 GLN A CA 1
ATOM 4836 C C . GLN A 1 334 ? 89.243 25.645 149.082 1.00 87.30 575 GLN A C 1
ATOM 4837 O O . GLN A 1 334 ? 90.399 25.620 149.500 1.00 92.82 575 GLN A O 1
ATOM 4851 N N . GLU A 1 335 ? 88.749 24.727 148.258 1.00 81.28 576 GLU A N 1
ATOM 4852 C CA . GLU A 1 335 ? 89.560 23.621 147.761 1.00 80.19 576 GLU A CA 1
ATOM 4853 C C . GLU A 1 335 ? 90.737 24.137 146.942 1.00 81.36 576 GLU A C 1
ATOM 4854 O O . GLU A 1 335 ? 91.886 23.786 147.202 1.00 83.07 576 GLU A O 1
ATOM 4866 N N . SER A 1 336 ? 90.439 24.968 145.948 1.00 79.15 577 SER A N 1
ATOM 4867 C CA . SER A 1 336 ? 91.462 25.522 145.069 1.00 81.80 577 SER A CA 1
ATOM 4868 C C . SER A 1 336 ? 92.555 26.225 145.864 1.00 90.30 577 SER A C 1
ATOM 4869 O O . SER A 1 336 ? 93.743 25.988 145.647 1.00 92.03 577 SER A O 1
ATOM 4877 N N . ASN A 1 337 ? 92.145 27.097 146.778 1.00 94.63 578 ASN A N 1
ATOM 4878 C CA . ASN A 1 337 ? 93.085 27.845 147.602 1.00 99.44 578 ASN A CA 1
ATOM 4879 C C . ASN A 1 337 ? 94.004 26.909 148.380 1.00 97.79 578 ASN A C 1
ATOM 4880 O O . ASN A 1 337 ? 95.195 27.179 148.534 1.00 100.39 578 ASN A O 1
ATOM 4891 N N . GLU A 1 338 ? 93.445 25.800 148.856 1.00 91.75 579 GLU A N 1
ATOM 4892 C CA . GLU A 1 338 ? 94.181 24.873 149.709 1.00 89.49 579 GLU A CA 1
ATOM 4893 C C . GLU A 1 338 ? 95.236 24.097 148.925 1.00 92.53 579 GLU A C 1
ATOM 4894 O O . GLU A 1 338 ? 96.382 23.982 149.362 1.00 96.76 579 GLU A O 1
ATOM 4906 N N . VAL A 1 339 ? 94.847 23.564 147.770 1.00 91.50 580 VAL A N 1
ATOM 4907 C CA . VAL A 1 339 ? 95.758 22.766 146.953 1.00 90.13 580 VAL A CA 1
ATOM 4908 C C . VAL A 1 339 ? 96.613 23.655 146.047 1.00 89.66 580 VAL A C 1
ATOM 4909 O O . VAL A 1 339 ? 97.604 23.201 145.474 1.00 88.81 580 VAL A O 1
ATOM 4922 N N . GLY A 1 340 ? 96.228 24.923 145.927 1.00 88.03 581 GLY A N 1
ATOM 4923 C CA . GLY A 1 340 ? 96.986 25.883 145.146 1.00 87.81 581 GLY A CA 1
ATOM 4924 C C . GLY A 1 340 ? 96.677 25.852 143.660 1.00 88.38 581 GLY A C 1
ATOM 4925 O O . GLY A 1 340 ? 97.524 26.201 142.838 1.00 86.89 581 GLY A O 1
ATOM 4929 N N . ASP A 1 341 ? 95.461 25.441 143.311 1.00 89.23 582 ASP A N 1
ATOM 4930 C CA . ASP A 1 341 ? 95.041 25.412 141.915 1.00 85.16 582 ASP A CA 1
ATOM 4931 C C . ASP A 1 341 ? 94.790 26.834 141.429 1.00 85.83 582 ASP A C 1
ATOM 4932 O O . ASP A 1 341 ? 93.650 27.293 141.380 1.00 83.94 582 ASP A O 1
ATOM 4941 N N . GLU A 1 342 ? 95.869 27.528 141.079 1.00 88.34 583 GLU A N 1
ATOM 4942 C CA . GLU A 1 342 ? 95.787 28.915 140.638 1.00 86.13 583 GLU A CA 1
ATOM 4943 C C . GLU A 1 342 ? 94.784 29.081 139.502 1.00 84.66 583 GLU A C 1
ATOM 4944 O O . GLU A 1 342 ? 93.943 29.979 139.535 1.00 82.34 583 GLU A O 1
ATOM 4948 N N . ILE A 1 343 ? 94.876 28.213 138.499 1.00 85.96 584 ILE A N 1
ATOM 4949 C CA . ILE A 1 343 ? 93.984 28.274 137.345 1.00 81.01 584 ILE A CA 1
ATOM 4950 C C . ILE A 1 343 ? 92.525 28.390 137.784 1.00 77.19 584 ILE A C 1
ATOM 4951 O O . ILE A 1 343 ? 91.855 29.379 137.487 1.00 76.82 584 ILE A O 1
ATOM 4955 N N . SER A 1 344 ? 92.042 27.379 138.497 1.00 73.12 585 SER A N 1
ATOM 4956 C CA . SER A 1 344 ? 90.663 27.366 138.977 1.00 73.27 585 SER A CA 1
ATOM 4957 C C . SER A 1 344 ? 90.394 28.524 139.933 1.00 78.21 585 SER A C 1
ATOM 4958 O O . SER A 1 344 ? 89.440 29.278 139.755 1.00 78.99 585 SER A O 1
ATOM 4966 N N . LYS A 1 345 ? 91.235 28.649 140.955 1.00 81.60 586 LYS A N 1
ATOM 4967 C CA . LYS A 1 345 ? 91.124 29.741 141.915 1.00 83.87 586 LYS A CA 1
ATOM 4968 C C . LYS A 1 345 ? 90.927 31.079 141.205 1.00 83.59 586 LYS A C 1
ATOM 4969 O O . LYS A 1 345 ? 90.128 31.905 141.638 1.00 82.39 586 LYS A O 1
ATOM 4973 N N . ASP A 1 346 ? 91.653 31.283 140.109 1.00 86.40 587 ASP A N 1
ATOM 4974 C CA . ASP A 1 346 ? 91.576 32.529 139.349 1.00 90.05 587 ASP A CA 1
ATOM 4975 C C . ASP A 1 346 ? 90.238 32.661 138.626 1.00 87.68 587 ASP A C 1
ATOM 4976 O O . ASP A 1 346 ? 89.623 33.729 138.636 1.00 89.26 587 ASP A O 1
ATOM 4985 N N . ASN A 1 347 ? 89.794 31.578 137.994 1.00 83.61 588 ASN A N 1
ATOM 4986 C CA . ASN A 1 347 ? 88.498 31.564 137.324 1.00 80.91 588 ASN A CA 1
ATOM 4987 C C . ASN A 1 347 ? 87.369 31.916 138.287 1.00 82.23 588 ASN A C 1
ATOM 4988 O O . ASN A 1 347 ? 86.450 32.656 137.938 1.00 83.89 588 ASN A O 1
ATOM 4999 N N . ILE A 1 348 ? 87.446 31.381 139.502 1.00 80.16 589 ILE A N 1
ATOM 5000 C CA . ILE A 1 348 ? 86.424 31.624 140.513 1.00 81.11 589 ILE A CA 1
ATOM 5001 C C . ILE A 1 348 ? 86.464 33.071 140.999 1.00 87.98 589 ILE A C 1
ATOM 5002 O O . ILE A 1 348 ? 85.427 33.660 141.301 1.00 88.35 589 ILE A O 1
ATOM 5018 N N . GLU A 1 349 ? 87.666 33.636 141.080 1.00 95.08 590 GLU A N 1
ATOM 5019 C CA . GLU A 1 349 ? 87.833 35.029 141.483 1.00 102.46 590 GLU A CA 1
ATOM 5020 C C . GLU A 1 349 ? 87.209 35.969 140.454 1.00 104.32 590 GLU A C 1
ATOM 5021 O O . GLU A 1 349 ? 86.650 37.008 140.809 1.00 110.28 590 GLU A O 1
ATOM 5033 N N . GLU A 1 350 ? 87.304 35.599 139.180 1.00 98.32 591 GLU A N 1
ATOM 5034 C CA . GLU A 1 350 ? 86.709 36.386 138.107 1.00 97.83 591 GLU A CA 1
ATOM 5035 C C . GLU A 1 350 ? 85.188 36.343 138.223 1.00 98.46 591 GLU A C 1
ATOM 5036 O O . GLU A 1 350 ? 84.504 37.337 137.969 1.00 100.21 591 GLU A O 1
ATOM 5040 N N . PHE A 1 351 ? 84.668 35.181 138.612 1.00 95.80 592 PHE A N 1
ATOM 5041 C CA . PHE A 1 351 ? 83.232 35.001 138.814 1.00 94.63 592 PHE A CA 1
ATOM 5042 C C . PHE A 1 351 ? 82.743 35.920 139.930 1.00 99.32 592 PHE A C 1
ATOM 5043 O O . PHE A 1 351 ? 81.844 36.735 139.726 1.00 102.70 592 PHE A O 1
ATOM 5060 N N . TYR A 1 352 ? 83.343 35.782 141.108 1.00 99.94 593 TYR A N 1
ATOM 5061 C CA . TYR A 1 352 ? 83.001 36.620 142.252 1.00 103.85 593 TYR A CA 1
ATOM 5062 C C . TYR A 1 352 ? 83.434 38.063 142.009 1.00 111.45 593 TYR A C 1
ATOM 5063 O O . TYR A 1 352 ? 82.670 39.001 142.239 1.00 112.34 593 TYR A O 1
#